Protein 5I45 (pdb70)

B-factor: mean 17.12, std 7.56, range [6.69, 50.61]

Radius of gyration: 15.14 Å; Cα contacts (8 Å, |Δi|>4): 446; chains: 1; bounding box: 35×34×37 Å

InterPro domains:
  IPR001296 Glycosyl transferase, family 1 [PF00534] (158-325)

Structure (mmCIF, N/CA/C/O backbone):
data_5I45
#
_entry.id   5I45
#
_cell.length_a   38.484
_cell.length_b   58.962
_cell.length_c   41.646
_cell.angle_alpha   90.00
_cell.angle_beta   117.65
_cell.angle_gamma   90.00
#
_symmetry.space_group_name_H-M   'P 1 21 1'
#
loop_
_entity.id
_entity.type
_entity.pdbx_description
1 polymer 'Glycosyl transferases group 1 family protein'
2 water water
#
loop_
_atom_site.group_PDB
_atom_site.id
_atom_site.type_symbol
_atom_site.label_atom_id
_atom_site.label_alt_id
_atom_site.label_comp_id
_atom_site.label_asym_id
_atom_site.label_entity_id
_atom_site.label_seq_id
_atom_site.pdbx_PDB_ins_code
_atom_site.Cartn_x
_atom_site.Cartn_y
_atom_site.Cartn_z
_atom_site.occupancy
_atom_site.B_iso_or_equiv
_atom_site.auth_seq_id
_atom_site.auth_comp_id
_atom_site.auth_asym_id
_atom_site.auth_atom_id
_atom_site.pdbx_PDB_model_num
ATOM 1 N N . GLY A 1 5 ? 27.505 15.292 25.934 1.00 27.05 141 GLY A N 1
ATOM 2 C CA . GLY A 1 5 ? 27.111 15.981 24.687 1.00 25.76 141 GLY A CA 1
ATOM 3 C C . GLY A 1 5 ? 25.629 15.894 24.413 1.00 25.11 141 GLY A C 1
ATOM 4 O O . GLY A 1 5 ? 24.879 15.200 25.108 1.00 26.67 141 GLY A O 1
ATOM 5 N N . VAL A 1 6 ? 25.212 16.571 23.354 1.00 22.48 142 VAL A N 1
ATOM 6 C CA . VAL A 1 6 ? 23.821 16.629 22.995 1.00 22.00 142 VAL A CA 1
ATOM 7 C C . VAL A 1 6 ? 23.642 16.214 21.528 1.00 20.41 142 VAL A C 1
ATOM 8 O O . VAL A 1 6 ? 24.538 16.442 20.689 1.00 19.89 142 VAL A O 1
ATOM 12 N N . ASP A 1 7 ? 22.508 15.576 21.243 1.00 20.07 143 ASP A N 1
ATOM 13 C CA . ASP A 1 7 ? 22.161 15.104 19.901 1.00 20.66 143 ASP A CA 1
ATOM 14 C C . ASP A 1 7 ? 21.537 16.267 19.166 1.00 18.96 143 ASP A C 1
ATOM 15 O O . ASP A 1 7 ? 20.382 16.592 19.392 1.00 18.42 143 ASP A O 1
ATOM 20 N N . THR A 1 8 ? 22.306 16.877 18.263 1.00 18.48 144 THR A N 1
ATOM 21 C CA . THR A 1 8 ? 21.843 18.052 17.519 1.00 18.07 144 THR A CA 1
ATOM 22 C C . THR A 1 8 ? 20.844 17.729 16.387 1.00 18.45 144 THR A C 1
ATOM 23 O O . THR A 1 8 ? 20.346 18.659 15.748 1.00 18.69 144 THR A O 1
ATOM 27 N N A GLN A 1 9 ? 20.593 16.438 16.152 0.60 19.79 145 GLN A N 1
ATOM 28 N N B GLN A 1 9 ? 20.575 16.442 16.169 0.40 19.29 145 GLN A N 1
ATOM 29 C CA A GLN A 1 9 ? 19.529 15.984 15.240 0.60 20.77 145 GLN A CA 1
ATOM 30 C CA B GLN A 1 9 ? 19.535 15.986 15.239 0.40 19.93 145 GLN A CA 1
ATOM 31 C C A GLN A 1 9 ? 18.184 16.000 15.985 0.60 20.03 145 GLN A C 1
ATOM 32 C C B GLN A 1 9 ? 18.203 15.791 16.008 0.40 19.58 145 GLN A C 1
ATOM 33 O O A GLN A 1 9 ? 17.121 15.957 15.356 0.60 20.35 145 GLN A O 1
ATOM 34 O O B GLN A 1 9 ? 17.187 15.410 15.425 0.40 20.06 145 GLN A O 1
ATOM 45 N N . VAL A 1 10 ? 18.227 16.036 17.320 1.00 18.40 146 VAL A N 1
ATOM 46 C CA . VAL A 1 10 ? 17.007 16.027 18.159 1.00 17.96 146 VAL A CA 1
ATOM 47 C C . VAL A 1 10 ? 16.754 17.427 18.701 1.00 15.80 146 VAL A C 1
ATOM 48 O O . VAL A 1 10 ? 15.634 17.926 18.661 1.00 15.40 146 VAL A O 1
ATOM 52 N N . PHE A 1 11 ? 17.812 18.051 19.201 1.00 14.79 147 PHE A N 1
ATOM 53 C CA . PHE A 1 11 ? 17.740 19.397 19.784 1.00 13.38 147 PHE A CA 1
ATOM 54 C C . PHE A 1 11 ? 18.355 20.355 18.790 1.00 12.38 147 PHE A C 1
ATOM 55 O O . PHE A 1 11 ? 19.563 20.275 18.493 1.00 12.65 147 PHE A O 1
ATOM 63 N N . TYR A 1 12 ? 17.536 21.255 18.268 1.00 12.29 148 TYR A N 1
ATOM 64 C CA . TYR A 1 12 ? 17.934 22.203 17.229 1.00 12.59 148 TYR A CA 1
ATOM 65 C C . TYR A 1 12 ? 16.891 23.333 17.190 1.00 12.79 148 TYR A C 1
ATOM 66 O O . TYR A 1 12 ? 15.775 23.139 17.669 1.00 12.84 148 TYR A O 1
ATOM 75 N N . PRO A 1 13 ? 17.233 24.492 16.607 1.00 13.36 149 PRO A N 1
ATOM 76 C CA . PRO A 1 13 ? 16.320 25.631 16.537 1.00 14.01 149 PRO A CA 1
ATOM 77 C C . PRO A 1 13 ? 15.199 25.442 15.523 1.00 15.38 149 PRO A C 1
ATOM 78 O O . PRO A 1 13 ? 15.396 24.797 14.516 1.00 17.02 149 PRO A O 1
ATOM 82 N N . ALA A 1 14 ? 14.023 25.993 15.812 1.00 16.63 150 ALA A N 1
ATOM 83 C CA . ALA A 1 14 ? 12.979 26.015 14.802 1.00 17.44 150 ALA A CA 1
ATOM 84 C C . ALA A 1 14 ? 13.265 27.103 13.768 1.00 17.13 150 ALA A C 1
ATOM 85 O O . ALA A 1 14 ? 14.040 28.011 14.000 1.00 17.07 150 ALA A O 1
ATOM 87 N N A GLU A 1 15 ? 12.604 27.010 12.635 0.60 17.71 151 GLU A N 1
ATOM 88 N N B GLU A 1 15 ? 12.592 27.027 12.630 0.40 17.56 151 GLU A N 1
ATOM 89 C CA A GLU A 1 15 ? 12.734 28.049 11.647 0.60 18.27 151 GLU A CA 1
ATOM 90 C CA B GLU A 1 15 ? 12.749 28.066 11.625 0.40 18.07 151 GLU A CA 1
ATOM 91 C C A GLU A 1 15 ? 12.156 29.359 12.187 0.60 16.67 151 GLU A C 1
ATOM 92 C C B GLU A 1 15 ? 12.057 29.369 12.062 0.40 16.83 151 GLU A C 1
ATOM 93 O O A GLU A 1 15 ? 12.771 30.407 12.014 0.60 16.64 151 GLU A O 1
ATOM 94 O O B GLU A 1 15 ? 12.454 30.438 11.631 0.40 17.75 151 GLU A O 1
ATOM 105 N N . ASN A 1 16 ? 11.047 29.277 12.935 1.00 15.05 152 ASN A N 1
ATOM 106 C CA . ASN A 1 16 ? 10.333 30.463 13.430 1.00 14.61 152 ASN A CA 1
ATOM 107 C C . ASN A 1 16 ? 9.887 30.203 14.867 1.00 12.88 152 ASN A C 1
ATOM 108 O O . ASN A 1 16 ? 8.859 29.580 15.118 1.00 12.43 152 ASN A O 1
ATOM 113 N N A ARG A 1 17 ? 10.643 30.769 15.808 0.35 12.49 153 ARG A N 1
ATOM 114 N N B ARG A 1 17 ? 10.727 30.594 15.818 0.35 12.00 153 ARG A N 1
ATOM 115 N N C ARG A 1 17 ? 10.657 30.743 15.813 0.30 12.66 153 ARG A N 1
ATOM 116 C CA A ARG A 1 17 ? 10.347 30.628 17.228 0.35 11.97 153 ARG A CA 1
ATOM 117 C CA B ARG A 1 17 ? 10.479 30.295 17.229 0.35 11.14 153 ARG A CA 1
ATOM 118 C CA C ARG A 1 17 ? 10.378 30.600 17.243 0.30 12.25 153 ARG A CA 1
ATOM 119 C C A ARG A 1 17 ? 9.001 31.219 17.613 0.35 11.92 153 ARG A C 1
ATOM 120 C C B ARG A 1 17 ? 9.159 30.838 17.729 0.35 11.17 153 ARG A C 1
ATOM 121 C C C ARG A 1 17 ? 9.058 31.271 17.623 0.30 12.28 153 ARG A C 1
ATOM 122 O O A ARG A 1 17 ? 8.255 30.588 18.378 0.35 11.41 153 ARG A O 1
ATOM 123 O O B ARG A 1 17 ? 8.465 30.199 18.525 0.35 10.83 153 ARG A O 1
ATOM 124 O O C ARG A 1 17 ? 8.257 30.703 18.376 0.30 11.79 153 ARG A O 1
ATOM 146 N N A GLN A 1 18 ? 8.682 32.421 17.118 0.70 12.23 154 GLN A N 1
ATOM 147 N N B GLN A 1 18 ? 8.802 32.042 17.260 0.30 11.54 154 GLN A N 1
ATOM 148 C CA A GLN A 1 18 ? 7.377 33.007 17.453 0.70 12.81 154 GLN A CA 1
ATOM 149 C CA B GLN A 1 18 ? 7.535 32.657 17.689 0.30 11.92 154 GLN A CA 1
ATOM 150 C C A GLN A 1 18 ? 6.229 32.106 17.057 0.70 12.41 154 GLN A C 1
ATOM 151 C C B GLN A 1 18 ? 6.331 31.866 17.184 0.30 11.97 154 GLN A C 1
ATOM 152 O O A GLN A 1 18 ? 5.276 3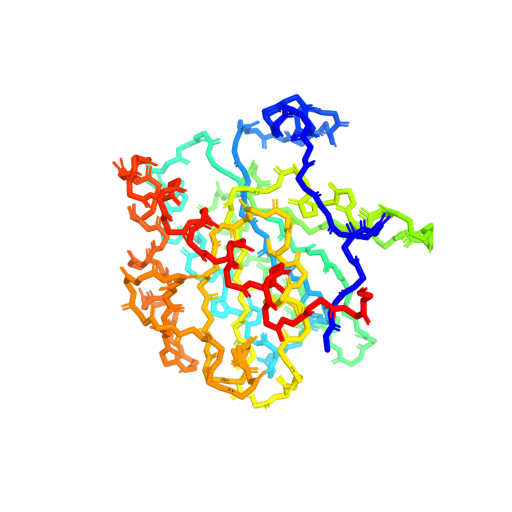1.971 17.823 0.70 12.08 154 GLN A O 1
ATOM 153 O O B GLN A 1 18 ? 5.373 31.671 17.940 0.30 11.84 154 GLN A O 1
ATOM 164 N N . GLN A 1 19 ? 6.347 31.422 15.925 1.00 12.27 155 GLN A N 1
ATOM 165 C CA . GLN A 1 19 ? 5.283 30.531 15.453 1.00 12.60 155 GLN A CA 1
ATOM 166 C C . GLN A 1 19 ? 5.250 29.251 16.307 1.00 12.00 155 GLN A C 1
ATOM 167 O O . GLN A 1 19 ? 4.188 28.764 16.628 1.00 11.98 155 GLN A O 1
ATOM 173 N N . GLN A 1 20 ? 6.417 28.721 16.669 1.00 12.05 156 GLN A N 1
ATOM 174 C CA . GLN A 1 20 ? 6.467 27.526 17.530 1.00 12.26 156 GLN A CA 1
ATOM 175 C C . GLN A 1 20 ? 5.797 27.819 18.877 1.00 11.58 156 GLN A C 1
ATOM 176 O O . GLN A 1 20 ? 5.050 26.989 19.381 1.00 11.90 156 GLN A O 1
ATOM 182 N N . TRP A 1 21 ? 6.042 29.007 19.429 1.00 10.88 157 TRP A N 1
ATOM 183 C CA . TRP A 1 21 ? 5.371 29.404 20.663 1.00 10.84 157 TRP A CA 1
ATOM 184 C C . TRP A 1 21 ? 3.861 29.515 20.438 1.00 11.31 157 TRP A C 1
ATOM 185 O O . TRP A 1 21 ? 3.075 28.999 21.243 1.00 11.19 157 TRP A O 1
ATOM 196 N N . GLN A 1 22 ? 3.435 30.183 19.359 1.00 11.75 158 GLN A N 1
ATOM 197 C CA . GLN A 1 22 ? 1.995 30.277 19.087 1.00 12.81 158 GLN A CA 1
ATOM 198 C C . GLN A 1 22 ? 1.334 28.900 19.034 1.00 13.31 158 GLN A C 1
ATOM 199 O O . GLN A 1 22 ? 0.217 28.729 19.548 1.00 13.91 158 GLN A O 1
ATOM 205 N N . ASP A 1 23 ? 2.019 27.918 18.466 1.00 13.63 159 ASP A N 1
ATOM 206 C CA . ASP A 1 23 ? 1.427 26.580 18.284 1.00 14.97 159 ASP A CA 1
ATOM 207 C C . ASP A 1 23 ? 1.173 25.881 19.603 1.00 15.08 159 ASP A C 1
ATOM 208 O O . ASP A 1 23 ? 0.402 24.949 19.646 1.00 16.43 159 ASP A O 1
ATOM 213 N N . LYS A 1 24 ? 1.804 26.346 20.688 1.00 14.45 160 LYS A N 1
ATOM 214 C CA . LYS A 1 24 ? 1.550 25.755 22.029 1.00 15.52 160 LYS A CA 1
ATOM 215 C C . LYS A 1 24 ? 0.210 26.168 22.636 1.00 16.46 160 LYS A C 1
ATOM 216 O O . LYS A 1 24 ? -0.246 25.575 23.610 1.00 17.37 160 LYS A O 1
ATOM 222 N N . LYS A 1 25 ? -0.417 27.177 22.068 1.00 16.33 161 LYS A N 1
ATOM 223 C CA . LYS A 1 25 ? -1.740 27.659 22.513 1.00 17.39 161 LYS A CA 1
ATOM 224 C C . LYS A 1 25 ? -1.755 28.046 23.980 1.00 17.15 161 LYS A C 1
ATOM 225 O O . LYS A 1 25 ? -2.658 27.646 24.753 1.00 17.79 161 LYS A O 1
ATOM 231 N N A ILE A 1 26 ? -0.753 28.814 24.370 0.60 16.34 162 ILE A N 1
ATOM 232 N N B ILE A 1 26 ? -0.722 28.823 24.340 0.40 16.53 162 ILE A N 1
ATOM 233 C CA A ILE A 1 26 ? -0.730 29.364 25.719 0.60 16.73 162 ILE A CA 1
ATOM 234 C CA B ILE A 1 26 ? -0.454 29.340 25.699 0.40 16.94 162 ILE A CA 1
ATOM 235 C C A ILE A 1 26 ? -0.538 30.859 25.659 0.60 16.55 162 ILE A C 1
ATOM 236 C C B ILE A 1 26 ? -0.474 30.877 25.646 0.40 16.79 162 ILE A C 1
ATOM 237 O O A ILE A 1 26 ? -0.028 31.394 24.700 0.60 15.83 162 ILE A O 1
ATOM 238 O O B ILE A 1 26 ? -0.049 31.452 24.662 0.40 16.10 162 ILE A O 1
ATOM 247 N N . PRO A 1 27 ? -0.966 31.558 26.702 1.00 15.70 163 PRO A N 1
ATOM 248 C CA . PRO A 1 27 ? -0.949 33.021 26.627 1.00 16.28 163 PRO A CA 1
ATOM 249 C C . PRO A 1 27 ? 0.448 33.637 26.530 1.00 15.29 163 PRO A C 1
ATOM 250 O O . PRO A 1 27 ? 1.416 33.055 27.020 1.00 15.72 163 PRO A O 1
ATOM 254 N N . GLY A 1 28 ? 0.527 34.778 25.871 1.00 15.63 164 GLY A N 1
ATOM 255 C CA . GLY A 1 28 ? 1.745 35.529 25.687 1.00 15.12 164 GLY A CA 1
ATOM 256 C C . GLY A 1 28 ? 2.361 35.337 24.332 1.00 15.77 164 GLY A C 1
ATOM 257 O O . GLY A 1 28 ? 1.907 34.530 23.516 1.00 15.37 164 GLY A O 1
ATOM 258 N N . LYS A 1 29 ? 3.445 36.061 24.101 1.00 15.89 165 LYS A N 1
ATOM 259 C CA . LYS A 1 29 ? 4.132 36.022 22.817 1.00 17.14 165 LYS A CA 1
ATOM 260 C C . LYS A 1 29 ? 5.533 35.409 22.860 1.00 15.69 165 LYS A C 1
ATOM 261 O O . LYS A 1 29 ? 6.043 34.949 21.850 1.00 15.65 165 LYS A O 1
ATOM 267 N N . TYR A 1 30 ? 6.146 35.414 24.035 1.00 13.92 166 TYR A N 1
ATOM 268 C CA . TYR A 1 30 ? 7.544 34.953 24.230 1.00 13.37 166 TYR A CA 1
ATOM 269 C C . TYR A 1 30 ? 7.582 34.151 25.498 1.00 11.65 166 TYR A C 1
ATOM 270 O O . TYR A 1 30 ? 6.923 34.506 26.486 1.00 11.86 166 TYR A O 1
ATOM 279 N N . GLY A 1 31 ? 8.369 33.083 25.489 1.00 10.62 167 GLY A N 1
ATOM 280 C CA . GLY A 1 31 ? 8.449 32.185 26.608 1.00 9.91 167 GLY A CA 1
ATOM 281 C C . GLY A 1 31 ? 9.780 31.991 27.282 1.00 9.37 167 GLY A C 1
ATOM 282 O O . GLY A 1 31 ? 10.848 32.045 26.656 1.00 9.27 167 GLY A O 1
ATOM 283 N N . ILE A 1 32 ? 9.688 31.709 28.559 1.00 9.16 168 ILE A N 1
ATOM 284 C CA . ILE A 1 32 ? 10.800 31.348 29.438 1.00 9.23 168 ILE A CA 1
ATOM 285 C C . ILE A 1 32 ? 10.464 30.002 30.033 1.00 9.33 168 ILE A C 1
ATOM 286 O O . ILE A 1 32 ? 9.334 29.848 30.521 1.00 10.42 168 ILE A O 1
ATOM 291 N N . GLY A 1 33 ? 11.374 29.042 30.069 1.00 8.89 169 GLY A N 1
ATOM 292 C CA . GLY A 1 33 ? 11.066 27.746 30.619 1.00 8.85 169 GLY A CA 1
ATOM 293 C C . GLY A 1 33 ? 12.086 27.214 31.601 1.00 8.51 169 GLY A C 1
ATOM 294 O O . GLY A 1 33 ? 13.271 27.602 31.595 1.00 8.80 169 GLY A O 1
ATOM 295 N N . ILE A 1 34 ? 11.605 26.291 32.435 1.00 8.65 170 ILE A N 1
ATOM 296 C CA . ILE A 1 34 ? 12.426 25.488 33.310 1.00 9.08 170 ILE A CA 1
ATOM 297 C C . ILE A 1 34 ? 11.984 24.029 33.135 1.00 9.21 170 ILE A C 1
ATOM 298 O O . ILE A 1 34 ? 10.795 23.734 33.147 1.00 9.62 170 ILE A O 1
ATOM 303 N N . PHE A 1 35 ? 12.954 23.155 32.943 1.00 9.81 171 PHE A N 1
ATOM 304 C CA . PHE A 1 35 ? 12.708 21.752 32.638 1.00 10.63 171 PHE A CA 1
ATOM 305 C C . PHE A 1 35 ? 13.077 20.845 33.778 1.00 11.42 171 PHE A C 1
ATOM 306 O O . PHE A 1 35 ? 14.092 21.058 34.432 1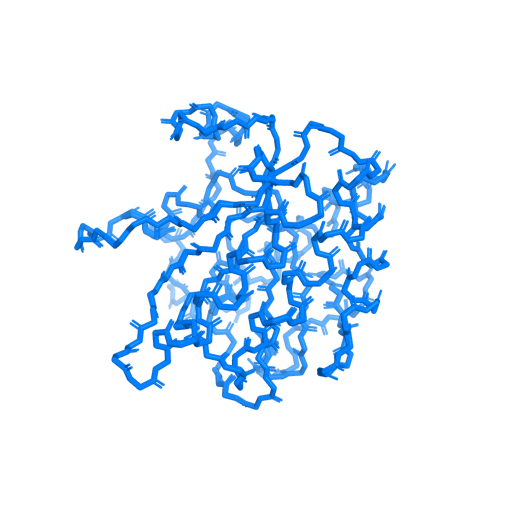.00 13.09 171 PHE A O 1
ATOM 314 N N . GLY A 1 36 ? 12.312 19.792 33.953 1.00 12.40 172 GLY A N 1
ATOM 315 C CA . GLY A 1 36 ? 12.646 18.754 34.881 1.00 12.78 172 GLY A CA 1
ATOM 316 C C . GLY A 1 36 ? 11.723 18.678 36.054 1.00 12.41 172 GLY A C 1
ATOM 317 O O . GLY A 1 36 ? 10.708 19.365 36.144 1.00 11.97 172 GLY A O 1
ATOM 318 N N A ARG A 1 37 ? 12.086 17.811 36.974 0.70 13.35 173 ARG A N 1
ATOM 319 N N B ARG A 1 37 ? 12.124 17.833 36.990 0.30 13.06 173 ARG A N 1
ATOM 320 C CA A ARG A 1 37 ? 11.268 17.560 38.122 0.70 13.40 173 ARG A CA 1
ATOM 321 C CA B ARG A 1 37 ? 11.404 17.574 38.213 0.30 13.20 173 ARG A CA 1
ATOM 322 C C A ARG A 1 37 ? 11.037 18.827 38.949 0.70 12.30 173 ARG A C 1
ATOM 323 C C B ARG A 1 37 ? 11.074 18.834 39.011 0.30 12.28 173 ARG A C 1
ATOM 324 O O A ARG A 1 37 ? 11.919 19.676 39.075 0.70 12.41 173 ARG A O 1
ATOM 325 O O B ARG A 1 37 ? 11.936 19.692 39.192 0.30 12.17 173 ARG A O 1
ATOM 340 N N . ILE A 1 38 ? 9.830 18.953 39.478 1.00 11.88 174 ILE A N 1
ATOM 341 C CA . ILE A 1 38 ? 9.457 20.081 40.331 1.00 11.36 174 ILE A CA 1
ATOM 342 C C . ILE A 1 38 ? 9.791 19.666 41.757 1.00 11.09 174 ILE A C 1
ATOM 343 O O . ILE A 1 38 ? 9.125 18.806 42.356 1.00 11.27 174 ILE A O 1
ATOM 348 N N . ARG A 1 39 ? 10.831 20.289 42.305 1.00 10.66 175 ARG A N 1
ATOM 349 C CA . ARG A 1 39 ? 11.355 19.926 43.625 1.00 10.93 175 ARG A CA 1
ATOM 350 C C . ARG A 1 39 ? 12.213 21.074 44.093 1.00 10.85 175 ARG A C 1
ATOM 351 O O . ARG A 1 39 ? 12.863 21.717 43.284 1.00 10.22 175 ARG A O 1
ATOM 359 N N A LYS A 1 40 ? 12.233 21.342 45.392 0.50 11.24 176 LYS A N 1
ATOM 360 N N B LYS A 1 40 ? 12.223 21.312 45.399 0.50 11.34 176 LYS A N 1
ATOM 361 C CA A LYS A 1 40 ? 12.977 22.509 45.855 0.50 11.47 176 LYS A CA 1
ATOM 362 C CA B LYS A 1 40 ? 12.966 22.430 45.988 0.50 11.69 176 LYS A CA 1
ATOM 363 C C A LYS A 1 40 ? 14.459 22.468 45.488 0.50 11.08 176 LYS A C 1
ATOM 364 C C B LYS A 1 40 ? 14.437 22.458 45.556 0.50 11.19 176 LYS A C 1
ATOM 365 O O A LYS A 1 40 ? 15.020 23.489 45.098 0.50 10.61 176 LYS A O 1
ATOM 366 O O B LYS A 1 40 ? 14.956 23.502 45.172 0.50 10.70 176 LYS A O 1
ATOM 377 N N . THR A 1 41 ? 15.088 21.303 45.593 1.00 11.26 177 THR A N 1
ATOM 378 C CA . THR A 1 41 ? 16.508 21.200 45.233 1.00 11.54 177 THR A CA 1
ATOM 379 C C . THR A 1 41 ? 16.804 21.467 43.763 1.00 11.06 177 THR A C 1
ATOM 380 O O . THR A 1 41 ? 17.965 21.679 43.389 1.00 11.24 177 THR A O 1
ATOM 384 N N A LYS A 1 42 ? 15.770 21.433 42.917 0.50 10.63 178 LYS A N 1
ATOM 385 N N B LYS A 1 42 ? 15.775 21.443 42.925 0.50 10.45 178 LYS A N 1
ATOM 386 C CA A LYS A 1 42 ? 15.930 21.746 41.483 0.50 10.61 178 LYS A CA 1
ATOM 387 C CA B LYS A 1 42 ? 15.960 21.725 41.504 0.50 10.32 178 LYS A CA 1
ATOM 388 C C A LYS A 1 42 ? 15.854 23.236 41.215 0.50 10.09 178 LYS A C 1
ATOM 389 C C B LYS A 1 42 ? 15.731 23.214 41.192 0.50 9.89 178 LYS A C 1
ATOM 390 O O A LYS A 1 42 ? 16.105 23.671 40.096 0.50 10.01 178 LYS A O 1
ATOM 391 O O B LYS A 1 42 ? 15.756 23.617 40.037 0.50 9.84 178 LYS A O 1
ATOM 402 N N . GLY A 1 43 ? 15.523 24.026 42.241 1.00 9.82 179 GLY A N 1
ATOM 403 C CA . GLY A 1 43 ? 15.423 25.478 42.099 1.00 9.71 179 GLY A CA 1
ATOM 404 C C . GLY A 1 43 ? 14.128 25.983 41.539 1.00 9.13 179 GLY A C 1
ATOM 405 O O . GLY A 1 43 ? 14.027 27.154 41.178 1.00 9.37 179 GLY A O 1
ATOM 406 N N . THR A 1 44 ? 13.100 25.138 41.505 1.00 9.02 180 THR A N 1
ATOM 407 C CA . THR A 1 44 ? 11.840 25.561 40.935 1.00 9.14 180 THR A CA 1
ATOM 408 C C . THR A 1 44 ? 11.233 26.770 41.680 1.00 9.22 180 THR A C 1
ATOM 409 O O . THR A 1 44 ? 10.593 27.618 41.049 1.00 9.05 180 THR A O 1
ATOM 413 N N A GLN A 1 45 ? 11.494 26.873 42.983 0.50 9.47 181 GLN A N 1
ATOM 414 N N B GLN A 1 45 ? 11.366 26.830 43.009 0.50 9.66 181 GLN A N 1
ATOM 415 C CA A GLN A 1 45 ? 11.010 28.014 43.724 0.50 9.91 181 GLN A CA 1
ATOM 416 C CA B GLN A 1 45 ? 10.748 27.934 43.756 0.50 10.33 181 GLN A CA 1
ATOM 417 C C A GLN A 1 45 ? 11.733 29.313 43.343 0.50 10.04 181 GLN A C 1
ATOM 418 C C B GLN A 1 45 ? 11.412 29.251 43.393 0.50 10.24 181 GLN A C 1
ATOM 419 O O A GLN A 1 45 ? 11.076 30.357 43.237 0.50 9.78 181 GLN A O 1
ATOM 420 O O B GLN A 1 45 ? 10.763 30.294 43.255 0.50 10.03 181 GLN A O 1
ATOM 431 N N A GLU A 1 46 ? 13.060 29.273 43.160 0.60 10.19 182 GLU A N 1
ATOM 432 N N B GLU A 1 46 ? 12.745 29.186 43.254 0.40 10.17 182 GLU A N 1
ATOM 433 C CA A GLU A 1 46 ? 13.743 30.489 42.738 0.60 10.81 182 GLU A CA 1
ATOM 434 C CA B GLU A 1 46 ? 13.556 30.334 42.833 0.40 10.48 182 GLU A CA 1
ATOM 435 C C A GLU A 1 46 ? 13.262 30.899 41.346 0.60 10.17 182 GLU A C 1
ATOM 436 C C B GLU A 1 46 ? 13.100 30.838 41.473 0.40 10.03 182 GLU A C 1
ATOM 437 O O A GLU A 1 46 ? 13.151 32.087 41.038 0.60 10.16 182 GLU A O 1
ATOM 438 O O B GLU A 1 46 ? 12.941 32.044 41.289 0.40 10.10 182 GLU A O 1
ATOM 449 N N . PHE A 1 47 ? 12.935 29.919 40.519 1.00 9.66 183 PHE A N 1
ATOM 450 C CA . PHE A 1 47 ? 12.402 30.246 39.201 1.00 9.50 183 PHE A CA 1
ATOM 451 C C . PHE A 1 47 ? 11.048 30.935 39.298 1.00 9.18 183 PHE A C 1
ATOM 452 O O . PHE A 1 47 ? 10.841 31.979 38.679 1.00 9.35 183 PHE A O 1
ATOM 460 N N . ILE A 1 48 ? 10.130 30.362 40.068 1.00 9.25 184 ILE A N 1
ATOM 461 C CA . ILE A 1 48 ? 8.805 30.958 40.212 1.00 9.66 184 ILE A CA 1
ATOM 462 C C . ILE A 1 48 ? 8.887 32.356 40.842 1.00 9.79 184 ILE A C 1
ATOM 463 O O . ILE A 1 48 ? 8.218 33.293 40.368 1.00 9.91 184 ILE A O 1
ATOM 468 N N . GLU A 1 49 ? 9.686 32.499 41.886 1.00 10.20 185 GLU A N 1
ATOM 469 C CA . GLU A 1 49 ? 9.830 33.799 42.536 1.00 10.94 185 GLU A CA 1
ATOM 470 C C . GLU A 1 49 ? 10.432 34.816 41.564 1.00 10.52 185 GLU A C 1
ATOM 471 O O . GLU A 1 49 ? 9.966 35.963 41.473 1.00 10.84 185 GLU A O 1
ATOM 477 N N . ALA A 1 50 ? 11.414 34.392 40.771 1.00 9.88 186 ALA A N 1
ATOM 478 C CA . ALA A 1 50 ? 12.010 35.291 39.765 1.00 10.26 186 ALA A CA 1
ATOM 479 C C . ALA A 1 50 ? 10.971 35.689 38.705 1.00 10.07 186 ALA A C 1
ATOM 480 O O . ALA A 1 50 ? 10.934 36.841 38.272 1.00 10.61 186 ALA A O 1
ATOM 482 N N . ALA A 1 51 ? 10.167 34.721 38.286 1.00 9.92 187 ALA A N 1
ATOM 483 C CA . ALA A 1 51 ? 9.154 34.975 37.279 1.00 10.18 187 ALA A CA 1
ATOM 484 C C . ALA A 1 51 ? 8.105 35.930 37.801 1.00 10.70 187 ALA A C 1
ATOM 485 O O . ALA A 1 51 ? 7.615 36.776 37.064 1.00 11.74 187 ALA A O 1
ATOM 487 N N . ILE A 1 52 ? 7.759 35.820 39.080 1.00 11.05 188 ILE A N 1
ATOM 488 C CA . ILE A 1 52 ? 6.761 36.707 39.672 1.00 12.06 188 ILE A CA 1
ATOM 489 C C . ILE A 1 52 ? 7.262 38.159 39.669 1.00 12.75 188 ILE A C 1
ATOM 490 O O . ILE A 1 52 ? 6.504 39.070 39.340 1.00 14.59 188 ILE A O 1
ATOM 495 N N . VAL A 1 53 ? 8.519 38.372 40.013 1.00 12.75 189 VAL A N 1
ATOM 496 C CA . VAL A 1 53 ? 9.121 39.700 39.966 1.00 13.68 189 VAL A CA 1
ATOM 497 C C . VAL A 1 53 ? 9.188 40.204 38.520 1.00 13.53 189 VAL A C 1
ATOM 498 O O . VAL A 1 53 ? 8.805 41.315 38.196 1.00 14.79 189 VAL A O 1
ATOM 502 N N . THR A 1 54 ? 9.675 39.354 37.622 1.00 12.16 190 THR A N 1
ATOM 503 C CA . THR A 1 54 ? 9.962 39.787 36.263 1.00 12.48 190 THR A CA 1
ATOM 504 C C . THR A 1 54 ? 8.718 40.040 35.430 1.00 12.55 190 THR A C 1
ATOM 505 O O . THR A 1 54 ? 8.637 41.023 34.685 1.00 13.55 190 THR A O 1
ATOM 509 N N . LEU A 1 55 ? 7.783 39.129 35.498 1.00 12.71 191 LEU A N 1
ATOM 510 C CA . LEU A 1 55 ? 6.674 39.152 34.568 1.00 13.90 191 LEU A CA 1
ATOM 511 C C . LEU A 1 55 ? 5.645 40.208 34.866 1.00 15.47 191 LEU A C 1
ATOM 512 O O . LEU A 1 55 ? 4.841 40.526 33.987 1.00 16.77 191 LEU A O 1
ATOM 517 N N . LYS A 1 56 ? 5.641 40.758 36.082 1.00 16.93 192 LYS A N 1
ATOM 518 C CA . LYS A 1 56 ? 4.800 41.921 36.352 1.00 19.44 192 LYS A CA 1
ATOM 519 C C . LYS A 1 56 ? 5.201 43.052 35.407 1.00 18.70 192 LYS A C 1
ATOM 520 O O . LYS A 1 56 ? 4.367 43.839 34.953 1.00 20.30 192 LYS A O 1
ATOM 526 N N . LYS A 1 57 ? 6.490 43.127 35.111 1.00 17.44 193 LYS A N 1
ATOM 527 C CA . LYS A 1 57 ? 7.054 44.156 34.264 1.00 16.99 193 LYS A CA 1
ATOM 528 C C . LYS A 1 57 ? 6.860 43.945 32.742 1.00 17.05 193 LYS A C 1
ATOM 529 O O . LYS A 1 57 ? 6.857 44.892 31.964 1.00 18.22 193 LYS A O 1
ATOM 535 N N . TYR A 1 58 ? 6.705 42.689 32.322 1.00 16.44 194 TYR A N 1
ATOM 536 C CA . TYR A 1 58 ? 6.646 42.340 30.903 1.00 16.15 194 TYR A CA 1
ATOM 537 C C . TYR A 1 58 ? 5.438 41.489 30.521 1.00 16.69 194 TYR A C 1
ATOM 538 O O . TYR A 1 58 ? 5.514 40.247 30.457 1.00 16.25 194 TYR A O 1
ATOM 547 N N . PRO A 1 59 ? 4.315 42.153 30.241 1.00 17.46 195 PRO A N 1
ATOM 548 C CA . PRO A 1 59 ? 3.081 41.440 29.945 1.00 17.58 195 PRO A CA 1
ATOM 549 C C . PRO A 1 59 ? 3.079 40.456 28.7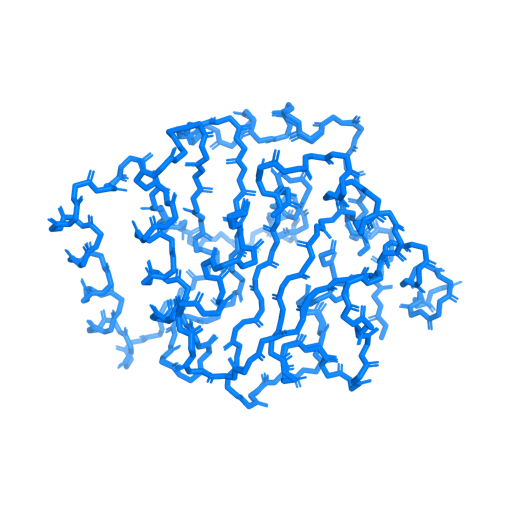85 1.00 16.92 195 PRO A C 1
ATOM 550 O O . PRO A 1 59 ? 2.299 39.512 28.806 1.00 16.79 195 PRO A O 1
ATOM 554 N N . ASP A 1 60 ? 3.962 40.624 27.807 1.00 16.57 196 ASP A N 1
ATOM 555 C CA . ASP A 1 60 ? 4.004 39.730 26.646 1.00 16.73 196 ASP A CA 1
ATOM 556 C C . ASP A 1 60 ? 4.802 38.439 26.867 1.00 14.32 196 ASP A C 1
ATOM 557 O O . ASP A 1 60 ? 4.856 37.590 25.994 1.00 13.69 196 ASP A O 1
ATOM 562 N N . TRP A 1 61 ? 5.404 38.316 28.053 1.00 12.25 197 TRP A N 1
ATOM 563 C CA . TRP A 1 61 ? 6.241 37.179 28.390 1.00 11.43 197 TRP A CA 1
ATOM 564 C C . TRP A 1 61 ? 5.525 36.231 29.315 1.00 11.04 197 TRP A C 1
ATOM 565 O O . TRP A 1 61 ? 4.755 36.650 30.201 1.00 12.18 197 TRP A O 1
ATOM 576 N N . THR A 1 62 ? 5.812 34.952 29.144 1.00 10.29 198 THR A N 1
ATOM 577 C CA . THR A 1 62 ? 5.184 33.882 29.922 1.00 10.08 198 THR A CA 1
ATOM 578 C C . THR A 1 62 ? 6.248 32.894 30.351 1.00 9.99 198 THR A C 1
ATOM 579 O O . THR A 1 62 ? 7.140 32.599 29.589 1.00 9.66 198 THR A O 1
ATOM 583 N N . ALA A 1 63 ? 6.155 32.404 31.574 1.00 9.71 199 ALA A N 1
ATOM 584 C CA . ALA A 1 63 ? 7.038 31.388 32.087 1.00 9.77 199 ALA A CA 1
ATOM 585 C C . ALA A 1 63 ? 6.296 30.067 32.123 1.00 10.00 199 ALA A C 1
ATOM 586 O O . ALA A 1 63 ? 5.138 30.035 32.562 1.00 10.59 199 ALA A O 1
ATOM 588 N N . VAL A 1 64 ? 6.969 28.982 31.739 1.00 9.95 200 VAL A N 1
ATOM 589 C CA . VAL A 1 64 ? 6.412 27.643 31.762 1.00 10.12 200 VAL A CA 1
ATOM 590 C C . VAL A 1 64 ? 7.304 26.715 32.555 1.00 9.79 200 VAL A C 1
ATOM 591 O O . VAL A 1 64 ? 8.539 26.750 32.452 1.00 9.55 200 VAL A O 1
ATOM 595 N N . VAL A 1 65 ? 6.670 25.887 33.374 1.00 10.22 201 VAL A N 1
ATOM 596 C CA . VAL A 1 65 ? 7.379 24.867 34.122 1.00 10.25 201 VAL A CA 1
ATOM 597 C C . VAL A 1 65 ? 7.055 23.547 33.404 1.00 11.26 201 VAL A C 1
ATOM 598 O O . VAL A 1 65 ? 5.869 23.120 33.375 1.00 12.13 201 VAL A O 1
ATOM 602 N N A ILE A 1 66 ? 8.072 22.958 32.787 0.50 11.87 202 ILE A N 1
ATOM 603 N N B ILE A 1 66 ? 8.058 22.923 32.803 0.50 11.82 202 ILE A N 1
ATOM 604 C CA A ILE A 1 66 ? 7.966 21.726 32.004 0.50 12.56 202 ILE A CA 1
ATOM 605 C CA B ILE A 1 66 ? 7.882 21.702 32.003 0.50 12.53 202 ILE A CA 1
ATOM 606 C C A ILE A 1 66 ? 8.493 20.580 32.859 0.50 13.07 202 ILE A C 1
ATOM 607 C C B ILE A 1 66 ? 8.452 20.511 32.748 0.50 13.08 202 ILE A C 1
ATOM 608 O O A ILE A 1 66 ? 9.699 20.400 32.975 0.50 13.23 202 ILE A O 1
ATOM 609 O O B ILE A 1 66 ? 9.626 20.203 32.640 0.50 13.45 202 ILE A O 1
ATOM 618 N N . GLY A 1 67 ? 7.593 19.853 33.509 1.00 13.89 203 GLY A N 1
ATOM 619 C CA . GLY A 1 67 ? 7.974 18.711 34.355 1.00 14.49 203 GLY A CA 1
ATOM 620 C C . GLY A 1 67 ? 6.880 18.481 35.377 1.00 15.20 203 GLY A C 1
ATOM 621 O O . GLY A 1 67 ? 5.858 19.198 35.391 1.00 17.16 203 GLY A O 1
ATOM 622 N N A GLU A 1 68 ? 7.067 17.500 36.238 0.50 17.67 204 GLU A N 1
ATOM 623 N N B GLU A 1 68 ? 7.070 17.476 36.221 0.50 17.61 204 GLU A N 1
ATOM 624 C CA A GLU A 1 68 ? 6.073 17.260 37.265 0.50 17.23 204 GLU A CA 1
ATOM 625 C CA B GLU A 1 68 ? 6.079 17.143 37.239 0.50 17.14 204 GLU A CA 1
ATOM 626 C C A GLU A 1 68 ? 6.692 17.019 38.603 0.50 15.08 204 GLU A C 1
ATOM 627 C C B GLU A 1 68 ? 6.696 17.003 38.603 0.50 15.01 204 GLU A C 1
ATOM 628 O O A GLU A 1 68 ? 7.896 16.790 38.734 0.50 14.43 204 GLU A O 1
ATOM 629 O O B GLU A 1 68 ? 7.906 16.825 38.749 0.50 14.32 204 GLU A O 1
ATOM 640 N N . ALA A 1 69 ? 5.840 17.118 39.606 1.00 14.02 205 ALA A N 1
ATOM 641 C CA . ALA A 1 69 ? 6.212 16.861 40.963 1.00 12.72 205 ALA A CA 1
ATOM 642 C C . ALA A 1 69 ? 5.876 15.397 41.248 1.00 13.00 205 ALA A C 1
ATOM 643 O O . ALA A 1 69 ? 4.764 14.941 40.928 1.00 13.81 205 ALA A O 1
ATOM 645 N N . THR A 1 70 ? 6.793 14.677 41.872 1.00 12.53 206 THR A N 1
ATOM 646 C CA . THR A 1 70 ? 6.494 13.326 42.342 1.00 12.59 206 THR A CA 1
ATOM 647 C C . THR A 1 70 ? 5.609 13.474 43.585 1.00 12.03 206 THR A C 1
ATOM 648 O O . THR A 1 70 ? 5.457 14.571 44.139 1.00 11.35 206 THR A O 1
ATOM 652 N N . PRO A 1 71 ? 5.006 12.363 44.048 1.00 12.66 207 PRO A N 1
ATOM 653 C CA . PRO A 1 71 ? 4.111 12.468 45.215 1.00 13.32 207 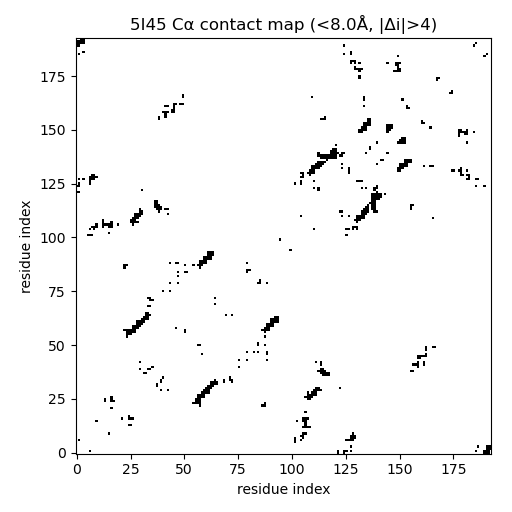PRO A CA 1
ATOM 654 C C . PRO A 1 71 ? 4.658 13.218 46.428 1.00 12.94 207 PRO A C 1
ATOM 655 O O . PRO A 1 71 ? 3.954 14.010 47.022 1.00 13.77 207 PRO A O 1
ATOM 659 N N . ARG A 1 72 ? 5.921 13.015 46.774 1.00 12.36 208 ARG A N 1
ATOM 660 C CA . ARG A 1 72 ? 6.475 13.679 47.929 1.00 12.79 208 ARG A CA 1
ATOM 661 C C . ARG A 1 72 ? 6.581 15.189 47.780 1.00 12.26 208 ARG A C 1
ATOM 662 O O . ARG A 1 72 ? 6.719 15.875 48.792 1.00 13.36 208 ARG A O 1
ATOM 670 N N . ASP A 1 73 ? 6.506 15.698 46.556 1.00 11.49 209 ASP A N 1
ATOM 671 C CA . ASP A 1 73 ? 6.587 17.114 46.273 1.00 11.25 209 ASP A CA 1
ATOM 672 C C . ASP A 1 73 ? 5.308 17.762 45.735 1.00 11.19 209 ASP A C 1
ATOM 673 O O . ASP A 1 73 ? 5.336 18.917 45.339 1.00 10.88 209 ASP A O 1
ATOM 678 N N . LEU A 1 74 ? 4.191 17.051 45.793 1.00 11.79 210 LEU A N 1
ATOM 679 C CA . LEU A 1 74 ? 2.919 17.653 45.368 1.00 12.46 210 LEU A CA 1
ATOM 680 C C . LEU A 1 74 ? 2.551 18.901 46.213 1.00 12.60 210 LEU A C 1
ATOM 681 O O . LEU A 1 74 ? 2.030 19.875 45.692 1.00 12.89 210 LEU A O 1
ATOM 686 N N A ASP A 1 75 ? 2.872 18.869 47.497 0.70 13.49 211 ASP A N 1
ATOM 687 N N B ASP A 1 75 ? 2.880 18.829 47.502 0.30 12.79 211 ASP A N 1
ATOM 688 C CA A ASP A 1 75 ? 2.606 20.010 48.362 0.70 14.35 211 ASP A CA 1
ATOM 689 C CA B ASP A 1 75 ? 2.691 19.928 48.440 0.30 13.15 211 ASP A CA 1
ATOM 690 C C A ASP A 1 75 ? 3.398 21.235 47.911 0.70 12.70 211 ASP A C 1
ATOM 691 C C B ASP A 1 75 ? 3.425 21.193 47.979 0.30 12.27 211 ASP A C 1
ATOM 692 O O A ASP A 1 75 ? 2.900 22.345 47.913 0.70 12.53 211 ASP A O 1
ATOM 693 O O B ASP A 1 75 ? 2.891 22.289 48.016 0.30 12.45 211 ASP A O 1
ATOM 702 N N . PHE A 1 76 ? 4.652 20.991 47.514 1.00 11.48 212 PHE A N 1
ATOM 703 C CA . PHE A 1 76 ? 5.542 22.055 47.033 1.00 11.33 212 PHE A CA 1
ATOM 704 C C . PHE A 1 76 ? 5.003 22.688 45.761 1.00 10.99 212 PHE A C 1
ATOM 705 O O . PHE 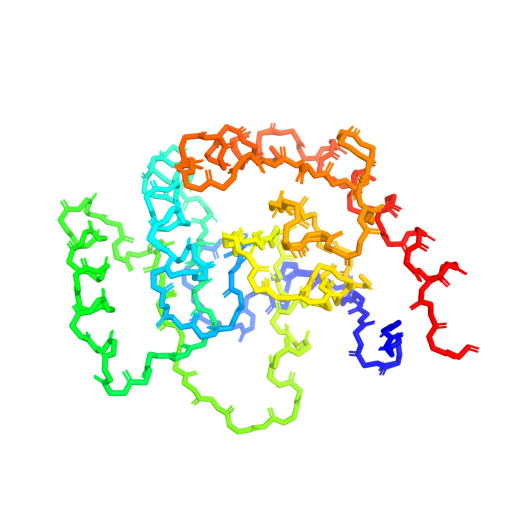A 1 76 ? 4.942 23.897 45.618 1.00 11.24 212 PHE A O 1
ATOM 713 N N . LYS A 1 77 ? 4.544 21.855 44.835 1.00 11.62 213 LYS A N 1
ATOM 714 C CA . LYS A 1 77 ? 3.955 22.365 43.612 1.00 12.77 213 LYS A CA 1
ATOM 715 C C . LYS A 1 77 ? 2.702 23.203 43.923 1.00 13.17 213 LYS A C 1
ATOM 716 O O . LYS A 1 77 ? 2.537 24.295 43.366 1.00 12.75 213 LYS A O 1
ATOM 722 N N . LYS A 1 78 ? 1.864 22.736 44.849 1.00 14.54 214 LYS A N 1
ATOM 723 C CA . LYS A 1 78 ? 0.674 23.507 45.239 1.00 16.36 214 LYS A CA 1
ATOM 724 C C . LYS A 1 78 ? 1.036 24.891 45.804 1.00 15.27 214 LYS A C 1
ATOM 725 O O . LYS A 1 78 ? 0.368 25.904 45.506 1.00 15.73 214 LYS A O 1
ATOM 731 N N . GLU A 1 79 ? 2.100 24.936 46.613 1.00 14.55 215 GLU A N 1
ATOM 732 C CA . GLU A 1 79 ? 2.540 26.218 47.180 1.00 14.90 215 GLU A CA 1
ATOM 733 C C . GLU A 1 79 ? 3.012 27.134 46.062 1.00 13.39 215 GLU A C 1
ATOM 734 O O . GLU A 1 79 ? 2.749 28.318 46.095 1.00 14.13 215 GLU A O 1
ATOM 740 N N . LEU A 1 80 ? 3.749 26.600 45.091 1.00 12.33 216 LEU A N 1
ATOM 741 C CA . LEU A 1 80 ? 4.161 27.435 43.960 1.00 11.82 216 LEU A CA 1
ATOM 742 C C . LEU A 1 80 ? 2.960 27.987 43.178 1.00 11.99 216 LEU A C 1
ATOM 743 O O . LEU A 1 80 ? 2.934 29.165 42.816 1.00 11.89 216 LEU A O 1
ATOM 748 N N . GLU A 1 81 ? 1.974 27.134 42.946 1.00 12.57 217 GLU A N 1
ATOM 749 C CA . GLU A 1 81 ? 0.748 27.573 42.237 1.00 14.30 217 GLU A CA 1
ATOM 750 C C . GLU A 1 81 ? 0.038 28.671 43.010 1.00 15.32 217 GLU A C 1
ATOM 751 O O . GLU A 1 81 ? -0.440 29.635 42.408 1.00 14.87 217 GLU A O 1
ATOM 757 N N . GLN A 1 82 ? -0.012 28.537 44.335 1.00 15.94 218 GLN A N 1
ATOM 758 C CA . GLN A 1 82 ? -0.575 29.582 45.193 1.00 18.21 218 GLN A CA 1
ATOM 759 C C . GLN A 1 82 ? 0.175 30.879 45.096 1.00 17.12 218 GLN A C 1
ATOM 760 O O . GLN A 1 82 ? -0.442 31.947 45.071 1.00 18.18 218 GLN A O 1
ATOM 766 N N . LYS A 1 83 ? 1.500 30.822 45.106 1.00 15.70 219 LYS A N 1
ATOM 767 C CA . LYS A 1 83 ? 2.299 32.045 45.018 1.00 15.94 219 LYS A CA 1
ATOM 768 C C . LYS A 1 83 ? 1.949 32.790 43.735 1.00 14.73 219 LYS A C 1
ATOM 769 O O . LYS A 1 83 ? 1.804 33.993 43.722 1.00 15.03 219 LYS A O 1
ATOM 775 N N . VAL A 1 84 ? 1.844 32.060 42.631 1.00 12.70 220 VAL A N 1
ATOM 776 C CA . VAL A 1 84 ? 1.481 32.661 41.347 1.00 12.34 220 VAL A CA 1
ATOM 777 C C . VAL A 1 84 ? 0.091 33.308 41.384 1.00 13.25 220 VAL A C 1
ATOM 778 O O . VAL A 1 84 ? -0.085 34.435 40.921 1.00 12.89 220 VAL A O 1
ATOM 782 N N . LYS A 1 85 ? -0.873 32.570 41.937 1.00 14.47 221 LYS A N 1
ATOM 783 C CA . LYS A 1 85 ? -2.260 33.063 42.005 1.00 17.46 221 LYS A CA 1
ATOM 784 C C . LYS A 1 85 ? -2.330 34.295 42.895 1.00 18.47 221 LYS A C 1
ATOM 785 O O . LYS A 1 85 ? -2.970 35.291 42.545 1.00 19.04 221 LYS A O 1
ATOM 791 N N . GLN A 1 86 ? -1.675 34.251 44.049 1.00 19.82 222 GLN A N 1
ATOM 792 C CA . GLN A 1 86 ? -1.705 35.414 44.937 1.00 22.40 222 GLN A CA 1
ATOM 793 C C . GLN A 1 86 ? -1.006 36.651 44.343 1.00 20.70 222 GLN A C 1
ATOM 794 O O . GLN A 1 86 ? -1.386 37.780 44.637 1.00 21.62 222 GLN A O 1
ATOM 800 N N . ALA A 1 87 ? -0.047 36.444 43.445 1.00 18.40 223 ALA A N 1
ATOM 801 C CA . ALA A 1 87 ? 0.606 37.552 42.738 1.00 18.46 223 ALA A CA 1
ATOM 802 C C . ALA A 1 87 ? -0.225 38.062 41.549 1.00 18.20 223 ALA A C 1
ATOM 803 O O . ALA A 1 87 ? 0.171 39.020 40.892 1.00 19.56 223 ALA A O 1
ATOM 805 N N . GLY A 1 88 ? -1.337 37.390 41.238 1.00 17.37 224 GLY A N 1
ATOM 806 C CA . GLY A 1 88 ? -2.174 37.766 40.092 1.00 17.46 224 GLY A CA 1
ATOM 807 C C . GLY A 1 88 ? -1.534 37.448 38.752 1.00 16.46 224 GLY A C 1
ATOM 808 O O . GLY A 1 88 ? -1.852 38.098 37.751 1.00 17.65 224 GLY A O 1
ATOM 809 N N . LEU A 1 89 ? -0.683 36.414 38.712 1.00 15.33 225 LEU A N 1
ATOM 810 C CA . LEU A 1 89 ? 0.061 36.058 37.499 1.00 14.59 225 LEU A CA 1
ATOM 811 C C . LEU A 1 89 ? -0.273 34.720 36.871 1.00 15.34 225 LEU A C 1
ATOM 812 O O . LEU A 1 89 ? 0.542 34.173 36.098 1.00 14.10 225 LEU A O 1
ATOM 817 N N A ASP A 1 90 ? -1.461 34.175 37.128 0.50 16.38 226 ASP A N 1
ATOM 818 N N B ASP A 1 90 ? -1.493 34.233 37.126 0.50 16.07 226 ASP A N 1
ATOM 819 C CA A ASP A 1 90 ? -1.790 32.861 36.562 0.50 17.48 226 ASP A CA 1
ATOM 820 C CA B ASP A 1 90 ? -1.975 32.962 36.575 0.50 17.06 226 ASP A CA 1
ATOM 821 C C A ASP A 1 90 ? -1.975 32.859 35.030 0.50 17.56 226 ASP A C 1
ATOM 822 C C B ASP A 1 90 ? -1.886 32.879 35.063 0.50 17.05 226 ASP A C 1
ATOM 823 O O A ASP A 1 90 ? -2.052 31.806 34.438 0.50 18.88 226 ASP A O 1
ATOM 824 O O B ASP A 1 90 ? -1.644 31.799 34.523 0.50 17.20 226 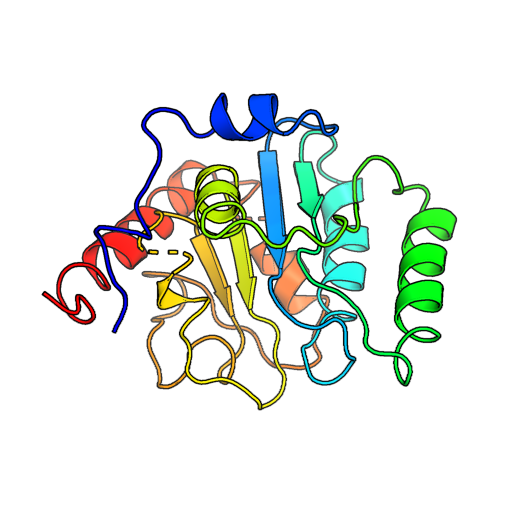ASP A O 1
ATOM 833 N N . LYS A 1 91 ? -2.020 34.035 34.412 1.00 16.67 227 LYS A N 1
ATOM 834 C CA . LYS A 1 91 ? -1.975 34.125 32.943 1.00 16.31 227 LYS A CA 1
ATOM 835 C C . LYS A 1 91 ? -0.592 34.198 32.361 1.00 15.14 227 LYS A C 1
ATOM 836 O O . LYS A 1 91 ? -0.439 34.220 31.138 1.00 15.98 227 LYS A O 1
ATOM 842 N N . GLN A 1 92 ? 0.424 34.263 33.209 1.00 13.37 228 GLN A N 1
ATOM 843 C CA . GLN A 1 92 ? 1.802 34.392 32.750 1.00 12.42 228 GLN A CA 1
ATOM 844 C C . GLN A 1 92 ? 2.750 33.340 33.303 1.00 12.09 228 GLN A C 1
ATOM 845 O O . GLN A 1 92 ? 3.889 33.315 32.890 1.00 11.38 228 GLN A O 1
ATOM 851 N N . ILE A 1 93 ? 2.317 32.511 34.246 1.00 11.96 229 ILE A N 1
ATOM 852 C CA . ILE A 1 93 ? 3.172 31.467 34.843 1.00 12.27 229 ILE A CA 1
ATOM 853 C C . ILE A 1 93 ? 2.344 30.209 34.846 1.00 13.01 229 ILE A C 1
ATOM 854 O O . ILE A 1 93 ? 1.394 30.109 35.601 1.00 13.77 229 ILE A O 1
ATOM 859 N N A ILE A 1 94 ? 2.728 29.246 33.998 0.70 13.25 230 ILE A N 1
ATOM 860 N N B ILE A 1 94 ? 2.726 29.245 34.031 0.30 12.63 230 ILE A N 1
ATOM 861 C CA A ILE A 1 94 ? 1.924 28.060 33.637 0.70 13.81 230 ILE A CA 1
ATOM 862 C CA B ILE A 1 94 ? 1.921 28.070 33.862 0.30 12.82 230 ILE A CA 1
ATOM 863 C C A ILE A 1 94 ? 2.675 26.751 33.887 0.70 13.33 230 ILE A C 1
ATOM 864 C C B ILE A 1 94 ? 2.734 26.825 34.082 0.30 12.83 230 ILE A C 1
ATOM 865 O O A ILE A 1 94 ? 3.807 26.594 33.425 0.70 12.15 230 ILE A O 1
ATOM 866 O O B ILE A 1 94 ? 3.942 26.795 33.839 0.30 12.03 230 ILE A O 1
ATOM 875 N N . PHE A 1 95 ? 2.058 25.819 34.599 1.00 13.52 231 PHE A N 1
ATOM 876 C CA . PHE A 1 95 ? 2.643 24.507 34.843 1.00 14.22 231 PHE A CA 1
ATOM 877 C C . PHE A 1 95 ? 2.088 23.611 33.769 1.00 15.17 231 PHE A C 1
ATOM 878 O O . PHE A 1 95 ? 0.870 23.373 33.713 1.00 16.54 231 PHE A O 1
ATOM 886 N N . ILE A 1 96 ? 2.961 23.120 32.903 1.00 15.09 232 ILE A N 1
ATOM 887 C CA . ILE A 1 96 ? 2.537 22.276 31.773 1.00 17.12 232 ILE A CA 1
ATOM 888 C C . ILE A 1 96 ? 2.313 20.842 32.224 1.00 20.25 232 ILE A C 1
ATOM 889 O O . ILE A 1 96 ? 3.006 20.337 33.082 1.00 23.52 232 ILE A O 1
ATOM 894 N N . GLY A 1 97 ? 1.296 20.202 31.661 1.00 24.52 233 GLY A N 1
ATOM 895 C CA . GLY A 1 97 ? 0.982 18.812 31.996 1.00 30.35 233 GLY A CA 1
ATOM 896 C C . GLY A 1 97 ? 1.948 17.830 31.354 1.00 34.12 233 GLY A C 1
ATOM 897 O O . GLY A 1 97 ? 2.506 18.106 30.287 1.00 35.44 233 GLY A O 1
ATOM 898 N N . PHE A 1 98 ? 2.145 16.681 32.006 1.00 39.56 234 PHE A N 1
ATOM 899 C CA . PHE A 1 98 ? 3.034 15.626 31.485 1.00 42.05 234 PHE A CA 1
ATOM 900 C C . PHE A 1 98 ? 2.511 15.015 30.189 1.00 43.41 234 PHE A C 1
ATOM 901 O O . PHE A 1 98 ? 1.310 14.822 30.031 1.00 43.73 234 PHE A O 1
ATOM 909 N N . ILE A 1 99 ? 3.421 14.752 29.252 1.00 44.74 235 ILE A N 1
ATOM 910 C CA . ILE A 1 99 ? 3.095 14.014 28.027 1.00 46.55 235 ILE A CA 1
ATOM 911 C C . ILE A 1 99 ? 4.233 13.014 27.834 1.00 48.11 235 ILE A C 1
ATOM 912 O O . ILE A 1 99 ? 5.394 13.324 28.122 1.00 48.80 235 ILE A O 1
ATOM 917 N N . ALA A 1 100 ? 3.896 11.810 27.373 1.00 48.87 236 ALA A N 1
ATOM 918 C CA . ALA A 1 100 ? 4.893 10.757 27.167 1.00 48.75 236 ALA A CA 1
ATOM 919 C C . ALA A 1 100 ? 5.710 10.963 25.889 1.00 48.71 236 ALA A C 1
ATOM 920 O O . ALA A 1 100 ? 6.902 10.642 25.853 1.00 49.99 236 ALA A O 1
ATOM 922 N N . ASP A 1 101 ? 5.064 11.505 24.855 1.00 46.59 237 ASP A N 1
ATOM 923 C CA . ASP A 1 101 ? 5.685 11.682 23.539 1.00 44.36 237 ASP A CA 1
ATOM 924 C C . ASP A 1 101 ? 7.147 12.177 23.562 1.00 41.75 237 ASP A C 1
ATOM 925 O O . ASP A 1 101 ? 7.496 13.127 24.264 1.00 40.04 237 ASP A O 1
ATOM 930 N N . SER A 1 102 ? 7.960 11.495 22.758 1.00 39.99 238 SER A N 1
ATOM 931 C CA . SER A 1 102 ? 9.407 11.702 22.606 1.00 37.74 238 SER A CA 1
ATOM 932 C C . SER A 1 102 ? 9.878 13.120 22.261 1.00 34.41 238 SER A C 1
ATOM 933 O O . SER A 1 102 ? 10.926 13.575 22.755 1.00 35.02 238 SER A O 1
ATOM 936 N N . ASN A 1 103 ? 9.133 13.798 21.393 1.00 31.41 239 ASN A N 1
ATOM 937 C CA . ASN A 1 103 ? 9.519 15.124 20.912 1.00 29.07 239 ASN A CA 1
ATOM 938 C C . ASN A 1 103 ? 8.835 16.299 21.594 1.00 28.11 239 ASN A C 1
ATOM 939 O O . ASN A 1 103 ? 9.062 17.438 21.196 1.00 27.22 239 ASN A O 1
ATOM 944 N N A GLU A 1 104 ? 7.949 16.047 22.552 0.50 27.07 240 GLU A N 1
ATOM 945 N N B GLU A 1 104 ? 8.082 16.014 22.674 0.50 24.99 240 GLU A N 1
ATOM 946 C CA A GLU A 1 104 ? 7.313 17.173 23.204 0.50 27.36 240 GLU A CA 1
ATOM 947 C CA B GLU A 1 104 ? 7.461 17.046 23.535 0.50 23.80 240 GLU A CA 1
ATOM 948 C C A GLU A 1 104 ? 8.416 18.066 23.724 0.50 25.16 240 GLU A C 1
ATOM 949 C C B GLU A 1 104 ? 8.522 17.989 24.108 0.50 22.44 240 GLU A C 1
ATOM 950 O O A GLU A 1 104 ? 8.495 19.237 23.376 0.50 25.33 240 GLU A O 1
ATOM 951 O O B GLU A 1 104 ? 8.420 19.208 23.996 0.50 20.79 240 GLU A O 1
ATOM 962 N N A ILE A 1 105 ? 9.295 17.479 24.527 0.50 22.14 241 ILE A N 1
ATOM 963 N N B ILE A 1 105 ? 9.553 17.427 24.716 0.50 20.27 241 ILE A N 1
ATOM 964 C CA A ILE A 1 105 ? 10.392 18.210 25.134 0.50 20.16 241 ILE A CA 1
ATOM 965 C CA B ILE A 1 105 ? 10.614 18.248 25.285 0.50 19.20 241 ILE A CA 1
ATOM 966 C C A ILE A 1 105 ? 11.252 19.006 24.124 0.50 18.75 241 ILE A C 1
ATOM 967 C C B ILE A 1 105 ? 11.432 19.014 24.221 0.50 18.25 241 ILE A C 1
ATOM 968 O O A ILE A 1 105 ? 11.346 20.220 24.244 0.50 17.75 241 ILE A O 1
ATOM 969 O O B ILE A 1 105 ? 11.649 20.215 24.383 0.50 17.39 241 ILE A O 1
ATOM 978 N N . PRO A 1 106 ? 11.881 18.338 23.141 1.00 18.11 242 PRO A N 1
ATOM 979 C CA . PRO A 1 106 ? 12.631 19.119 22.119 1.00 17.03 242 PRO A CA 1
ATOM 980 C C . PRO A 1 106 ? 11.792 20.252 21.494 1.00 16.42 242 PRO A C 1
ATOM 981 O O . PRO A 1 106 ? 12.300 21.367 21.254 1.00 14.91 242 PRO A O 1
ATOM 985 N N . SER A 1 107 ? 10.493 20.008 21.296 1.00 16.19 243 SER A N 1
ATOM 986 C CA . SER A 1 107 ? 9.644 21.042 20.720 1.00 15.96 243 SER A CA 1
ATOM 987 C C . SER A 1 107 ? 9.487 22.220 21.670 1.00 14.43 243 SER A C 1
ATOM 988 O O . SER A 1 107 ? 9.269 23.344 21.216 1.00 14.29 243 SER A O 1
ATOM 991 N N . TRP A 1 108 ? 9.518 21.960 22.973 1.00 13.78 244 TRP A N 1
ATOM 992 C CA . TRP A 1 108 ? 9.424 23.062 23.930 1.00 13.40 244 TRP A CA 1
ATOM 993 C C . TRP A 1 108 ? 10.642 23.947 23.861 1.00 12.06 244 TRP A C 1
ATOM 994 O O . TRP A 1 108 ? 10.523 25.155 23.859 1.00 11.27 244 TRP A O 1
ATOM 1005 N N . TYR A 1 109 ? 11.831 23.365 23.768 1.00 12.13 245 TYR A N 1
ATOM 1006 C CA . TYR A 1 109 ? 13.018 24.203 23.639 1.00 11.67 245 TYR A CA 1
ATOM 1007 C C . TYR A 1 109 ? 12.892 25.107 22.418 1.00 11.44 245 TYR A C 1
ATOM 1008 O O . TYR A 1 109 ? 13.261 26.286 22.471 1.00 11.42 245 TYR A O 1
ATOM 1017 N N . ARG A 1 110 ? 12.331 24.560 21.343 1.00 11.36 246 ARG A N 1
ATOM 1018 C CA . ARG A 1 110 ? 12.154 25.332 20.101 1.00 11.77 246 ARG A CA 1
ATOM 1019 C C . ARG A 1 110 ? 11.171 26.487 20.209 1.00 11.45 246 ARG A C 1
ATOM 1020 O O . ARG A 1 110 ? 11.181 27.393 19.381 1.00 12.60 246 ARG A O 1
ATOM 1028 N N . ALA A 1 111 ? 10.312 26.453 21.220 1.00 10.78 247 ALA A N 1
ATOM 1029 C CA . ALA A 1 111 ? 9.318 27.491 21.440 1.00 10.87 247 ALA A CA 1
ATOM 1030 C C . ALA A 1 111 ? 9.786 28.572 22.414 1.00 10.31 247 ALA A C 1
ATOM 1031 O O . ALA A 1 111 ? 9.119 29.601 22.525 1.00 11.25 247 ALA A O 1
ATOM 1033 N N . LEU A 1 112 ? 10.913 28.343 23.108 1.00 9.67 248 LEU A N 1
ATOM 1034 C CA . LEU A 1 112 ? 11.331 29.239 24.196 1.00 9.90 248 LEU A CA 1
ATOM 1035 C C . LEU A 1 112 ? 12.490 30.154 23.857 1.00 9.66 248 LEU A C 1
ATOM 1036 O O . LEU A 1 112 ? 13.463 29.732 23.233 1.00 10.25 248 LEU A O 1
ATOM 1041 N N . ASP A 1 113 ? 12.402 31.426 24.257 1.00 9.37 249 ASP A N 1
ATOM 1042 C CA . ASP A 1 113 ? 13.510 32.350 24.109 1.00 9.48 249 ASP A CA 1
ATOM 1043 C C . ASP A 1 113 ? 14.582 32.188 25.171 1.00 8.76 249 ASP A C 1
ATOM 1044 O O . ASP A 1 113 ? 15.737 32.407 24.895 1.00 8.75 249 ASP A O 1
ATOM 1049 N N . ILE A 1 114 ? 14.154 31.855 26.393 1.00 8.27 250 ILE A N 1
ATOM 1050 C CA . ILE A 1 114 ? 15.080 31.778 27.538 1.00 8.28 250 ILE A CA 1
ATOM 1051 C C . ILE A 1 114 ? 14.800 30.506 28.279 1.00 8.18 250 ILE A C 1
ATOM 1052 O O . ILE A 1 114 ? 13.622 30.158 28.465 1.00 8.37 250 ILE A O 1
ATOM 1057 N N . VAL A 1 115 ? 15.840 29.836 28.742 1.00 8.29 251 VAL A N 1
ATOM 1058 C CA . VAL A 1 115 ? 15.724 28.664 29.608 1.00 8.65 251 VAL A CA 1
ATOM 1059 C C . VAL A 1 115 ? 16.527 28.916 30.865 1.00 8.33 251 VAL A C 1
ATOM 1060 O O . VAL A 1 115 ? 17.654 29.415 30.803 1.00 8.59 251 VAL A O 1
ATOM 1064 N N . VAL A 1 116 ? 15.910 28.595 32.014 1.00 8.36 252 VAL A N 1
ATOM 1065 C CA . VAL A 1 116 ? 16.583 28.686 33.299 1.00 8.35 252 VAL A CA 1
ATOM 1066 C C . VAL A 1 116 ? 16.893 27.308 33.829 1.00 8.85 252 VAL A C 1
ATOM 1067 O O . VAL A 1 116 ? 16.028 26.467 33.851 1.00 9.45 252 VAL A O 1
ATOM 1071 N N . CYS A 1 117 ? 18.144 27.102 34.255 1.00 9.14 253 CYS A N 1
ATOM 1072 C CA . CYS A 1 117 ? 18.589 25.841 34.854 1.00 10.53 253 CYS A CA 1
ATOM 1073 C C . CYS A 1 117 ? 19.012 26.231 36.262 1.00 10.44 253 CYS A C 1
ATOM 1074 O O . CYS A 1 117 ? 20.112 26.691 36.462 1.00 10.81 253 CYS A O 1
ATOM 1077 N N . ALA A 1 118 ? 18.107 26.061 37.226 1.00 10.04 254 ALA A N 1
ATOM 1078 C CA . ALA A 1 118 ? 18.247 26.622 38.575 1.00 10.40 254 ALA A CA 1
ATOM 1079 C C . ALA A 1 118 ? 18.658 25.608 39.646 1.00 10.62 254 ALA A C 1
ATOM 1080 O O . ALA A 1 118 ? 18.591 25.910 40.833 1.00 10.23 254 ALA A O 1
ATOM 1082 N N . SER A 1 119 ? 19.089 24.429 39.240 1.00 10.32 255 SER A N 1
ATOM 1083 C CA . SER A 1 119 ? 19.366 23.374 40.215 1.00 11.30 255 SER A CA 1
ATOM 1084 C C . SER A 1 119 ? 20.405 23.781 41.241 1.00 11.25 255 SER A C 1
ATOM 1085 O O . SER A 1 119 ? 21.393 24.412 40.927 1.00 11.60 255 SER A O 1
ATOM 1088 N N . HIS A 1 120 ? 20.187 23.385 42.482 1.00 11.37 256 HIS A N 1
ATOM 1089 C CA . HIS A 1 120 ? 21.158 23.723 43.509 1.00 11.79 256 HIS A CA 1
ATOM 1090 C C . HIS A 1 120 ? 22.453 22.933 43.388 1.00 12.99 256 HIS A C 1
ATOM 1091 O O . HIS A 1 120 ? 23.550 23.482 43.568 1.00 14.82 256 HIS A O 1
ATOM 1098 N N . LYS A 1 121 ? 22.310 21.652 43.068 1.00 13.43 257 LYS A N 1
ATOM 1099 C CA . LYS A 1 121 ? 23.449 20.695 43.052 1.00 14.89 257 LYS A CA 1
ATOM 1100 C C . LYS A 1 121 ? 23.377 19.632 41.988 1.00 14.51 257 LYS A C 1
ATOM 1101 O O . LYS A 1 121 ? 24.399 19.261 41.408 1.00 14.05 257 LYS A O 1
ATOM 1107 N N A GLU A 1 122 ? 22.186 19.099 41.752 0.50 14.27 258 GLU A N 1
ATOM 1108 N N B GLU A 1 122 ? 22.175 19.144 41.735 0.50 14.47 258 GLU A N 1
ATOM 1109 C CA A GLU A 1 122 ? 22.017 17.973 40.829 0.50 14.50 258 GLU A CA 1
ATOM 1110 C CA B GLU A 1 122 ? 21.959 18.061 40.794 0.50 14.91 258 GLU A CA 1
ATOM 1111 C C A GLU A 1 122 ? 22.066 18.403 39.379 0.50 14.29 258 GLU A C 1
ATOM 1112 C C B GLU A 1 122 ? 22.215 18.481 39.358 0.50 14.44 258 GLU A C 1
ATOM 1113 O O A GLU A 1 122 ? 21.626 19.509 39.026 0.50 14.13 258 GLU A O 1
ATOM 1114 O O B GLU A 1 122 ? 22.103 19.662 38.998 0.50 13.99 258 GLU A O 1
ATOM 1125 N N . GLY A 1 123 ? 22.587 17.508 38.540 1.00 14.66 259 GLY A N 1
ATOM 1126 C CA . GLY A 1 123 ? 22.686 17.716 37.110 1.00 14.71 259 GLY A CA 1
ATOM 1127 C C . GLY A 1 123 ? 24.013 17.512 36.478 1.00 14.52 259 GLY A C 1
ATOM 1128 O O . GLY A 1 123 ? 25.056 17.623 37.119 1.00 14.73 259 GLY A O 1
ATOM 1129 N N . PHE A 1 124 ? 23.970 17.182 35.191 1.00 14.52 260 PHE A N 1
ATOM 1130 C CA . PHE A 1 124 ? 25.149 17.046 34.374 1.00 15.24 260 PHE A CA 1
ATOM 1131 C C . PHE A 1 124 ? 25.174 18.099 33.244 1.00 15.72 260 PHE A C 1
ATOM 1132 O O . PHE A 1 124 ? 25.901 17.929 32.287 1.00 17.45 260 PHE A O 1
ATOM 1140 N N . GLY A 1 125 ? 24.385 19.153 33.375 1.00 15.44 261 GLY A N 1
ATOM 1141 C CA . GLY A 1 125 ? 24.361 20.205 32.360 1.00 15.47 261 GLY A CA 1
ATOM 1142 C C . GLY A 1 125 ? 23.603 19.913 31.094 1.00 15.62 261 GLY A C 1
ATOM 1143 O O . GLY A 1 125 ? 23.631 20.732 30.185 1.00 14.10 261 GLY A O 1
ATOM 1144 N N A LEU A 1 126 ? 22.962 18.748 31.003 0.50 16.20 262 LEU A N 1
ATOM 1145 N N B LEU A 1 126 ? 22.876 18.798 31.035 0.50 16.45 262 LEU A N 1
ATOM 1146 C CA A LEU A 1 126 ? 22.292 18.382 29.757 0.50 16.62 262 LEU A CA 1
ATOM 1147 C CA B LEU A 1 126 ? 22.093 18.498 29.838 0.50 16.98 262 LEU A CA 1
ATOM 1148 C C A LEU A 1 126 ? 21.180 19.322 29.320 0.50 16.13 262 LEU A C 1
ATOM 1149 C C B LEU A 1 126 ? 20.997 19.535 29.612 0.50 16.68 262 LEU A C 1
ATOM 1150 O O A LEU A 1 126 ? 21.095 19.621 28.154 0.50 15.47 262 LEU A O 1
ATOM 1151 O O B LEU A 1 126 ? 20.796 19.992 28.505 0.50 15.31 262 LEU A O 1
ATOM 1160 N N A PRO A 1 127 ? 20.312 19.757 30.231 0.50 16.00 263 PRO A N 1
ATOM 1161 N N B PRO A 1 127 ? 20.290 19.934 30.664 0.50 17.53 263 PRO A N 1
ATOM 1162 C CA A PRO A 1 127 ? 19.291 20.731 29.810 0.50 15.81 263 PRO A CA 1
ATOM 1163 C CA B PRO A 1 127 ? 19.266 20.928 30.386 0.50 17.37 263 PRO A CA 1
ATOM 1164 C C A PRO A 1 127 ? 19.865 22.134 29.425 0.50 14.96 263 PRO A C 1
ATOM 1165 C C B PRO A 1 127 ? 19.852 22.071 29.537 0.50 15.90 263 PRO A C 1
ATOM 1166 O O A PRO A 1 127 ? 19.248 22.839 28.611 0.50 15.25 263 PRO A O 1
ATOM 1167 O O B PRO A 1 127 ? 19.324 22.407 28.450 0.50 16.57 263 PRO A O 1
ATOM 1174 N N . ALA A 1 128 ? 20.995 22.572 30.002 1.00 14.23 264 ALA A N 1
ATOM 1175 C CA . ALA A 1 128 ? 21.677 23.738 29.447 1.00 12.81 264 ALA A CA 1
ATOM 1176 C C . ALA A 1 128 ? 22.154 23.464 28.017 1.00 11.75 264 ALA A C 1
ATOM 1177 O O . ALA A 1 128 ? 21.933 24.281 27.135 1.00 11.56 264 ALA A O 1
ATOM 1179 N N . LEU A 1 129 ? 22.779 22.311 27.795 1.00 11.13 265 LEU A N 1
ATOM 1180 C CA . LEU A 1 129 ? 23.231 21.961 26.450 1.00 11.43 265 LEU A CA 1
ATOM 1181 C C . LEU A 1 129 ? 22.076 21.831 25.463 1.00 11.48 265 LEU A C 1
ATOM 1182 O O . LEU A 1 129 ? 22.183 22.282 24.315 1.00 11.70 265 LEU A O 1
ATOM 1187 N N . GLU A 1 130 ? 20.984 21.214 25.888 1.00 11.77 266 GLU A N 1
ATOM 1188 C CA . GLU A 1 130 ? 19.806 21.041 25.025 1.00 12.56 266 GLU A CA 1
ATOM 1189 C C . GLU A 1 130 ? 19.248 22.422 24.647 1.00 11.66 266 GLU A C 1
ATOM 1190 O O . GLU A 1 130 ? 18.866 22.655 23.495 1.00 11.86 266 GLU A O 1
ATOM 1196 N N . ALA A 1 131 ? 19.183 23.312 25.628 1.00 10.79 267 ALA A N 1
ATOM 1197 C CA . ALA A 1 131 ? 18.673 24.668 25.415 1.00 10.55 267 ALA A CA 1
ATOM 1198 C C . ALA A 1 131 ? 19.587 25.437 24.461 1.00 10.20 267 ALA A C 1
ATOM 1199 O O . ALA A 1 131 ? 19.111 26.090 23.529 1.00 10.14 267 ALA A O 1
ATOM 1217 N N . ALA A 1 133 ? 21.711 24.199 22.269 1.00 9.97 269 ALA A N 1
ATOM 1218 C CA . ALA A 1 133 ? 21.611 23.584 20.934 1.00 10.43 269 ALA A CA 1
ATOM 1219 C C . ALA A 1 133 ? 20.360 24.064 20.197 1.00 10.44 269 ALA A C 1
ATOM 1220 O O . ALA A 1 133 ? 20.336 24.044 18.960 1.00 10.83 269 ALA A O 1
ATOM 1222 N N . SER A 1 134 ? 19.357 24.482 20.958 1.00 10.43 270 SER A N 1
ATOM 1223 C CA . SER A 1 134 ? 18.132 24.980 20.369 1.00 10.79 270 SER A CA 1
ATOM 1224 C C . SER A 1 134 ? 18.128 26.494 20.209 1.00 10.57 270 SER A C 1
ATOM 1225 O O . SER A 1 134 ? 17.122 27.059 19.822 1.00 11.33 270 SER A O 1
ATOM 1228 N N . LYS A 1 135 ? 19.256 27.136 20.510 1.00 10.41 271 LYS A N 1
ATOM 1229 C CA . LYS A 1 135 ? 19.410 28.568 20.433 1.00 10.71 271 LYS A CA 1
ATOM 1230 C C . LYS A 1 135 ? 18.499 29.340 21.400 1.00 10.24 271 LYS A C 1
ATOM 1231 O O . LYS A 1 135 ? 18.046 30.444 21.135 1.00 10.55 271 LYS A O 1
ATOM 1237 N N . CYS A 1 136 ? 18.297 28.738 22.558 1.00 9.63 272 CYS A N 1
ATOM 1238 C CA . CYS A 1 136 ? 17.668 29.430 23.709 1.00 9.45 272 CYS A CA 1
ATOM 1239 C C . CYS A 1 136 ? 18.774 30.144 24.475 1.00 9.23 272 CYS A C 1
ATOM 1240 O O . CYS A 1 136 ? 19.887 29.623 24.596 1.00 9.60 272 CYS A O 1
ATOM 1243 N N . ALA A 1 137 ? 18.503 31.323 25.027 1.00 8.79 273 ALA A N 1
ATOM 1244 C CA . ALA A 1 137 ? 19.468 31.968 25.927 1.00 8.75 273 ALA A CA 1
ATOM 1245 C C . ALA A 1 137 ? 19.358 31.285 27.280 1.00 8.54 273 ALA A C 1
ATOM 1246 O O . ALA A 1 137 ? 18.233 31.135 27.768 1.00 9.22 273 ALA A O 1
ATOM 1248 N N . VAL A 1 138 ? 20.466 30.911 27.906 1.00 8.20 274 VAL A N 1
ATOM 1249 C CA . VAL A 1 138 ? 20.434 30.177 29.166 1.00 8.62 274 VAL A CA 1
ATOM 1250 C C . VAL A 1 138 ? 20.960 30.985 30.338 1.00 8.20 274 VAL A C 1
ATOM 1251 O O . VAL A 1 138 ? 22.026 31.654 30.283 1.00 8.92 274 VAL A O 1
ATOM 1255 N N . ILE A 1 139 ? 20.180 30.882 31.423 1.00 7.87 275 ILE A N 1
ATOM 1256 C CA . ILE A 1 139 ? 20.571 31.372 32.741 1.00 8.19 275 ILE A CA 1
ATOM 1257 C C . ILE A 1 139 ? 20.693 30.127 33.604 1.00 8.26 275 ILE A C 1
ATOM 1258 O O . ILE A 1 139 ? 19.770 29.351 33.692 1.00 8.66 275 ILE A O 1
ATOM 1263 N N . ALA A 1 140 ? 21.840 29.926 34.232 1.00 8.50 276 ALA A N 1
ATOM 1264 C CA . ALA A 1 140 ? 22.081 28.714 34.990 1.00 9.31 276 ALA A CA 1
ATOM 1265 C C . ALA A 1 140 ? 22.877 28.936 36.242 1.00 9.64 276 ALA A C 1
ATOM 1266 O O . ALA A 1 140 ? 23.673 29.859 36.343 1.00 9.97 276 ALA A O 1
ATOM 1268 N N . THR A 1 141 ? 22.662 28.047 37.212 1.00 9.67 277 THR A N 1
ATOM 1269 C CA . THR A 1 141 ? 23.574 27.909 38.345 1.00 10.63 277 THR A CA 1
ATOM 1270 C C . THR A 1 141 ? 24.798 27.070 37.883 1.00 11.98 277 THR A C 1
ATOM 1271 O O . THR A 1 141 ? 24.797 26.481 36.817 1.00 12.17 277 THR A O 1
ATOM 1275 N N . LYS A 1 142 ? 25.785 26.958 38.757 1.00 14.66 278 LYS A N 1
ATOM 1276 C CA . LYS A 1 142 ? 26.971 26.095 38.521 1.00 17.15 278 LYS A CA 1
ATOM 1277 C C . LYS A 1 142 ? 26.508 24.664 38.188 1.00 16.53 278 LYS A C 1
ATOM 1278 O O . LYS A 1 142 ? 26.948 24.057 37.194 1.00 17.05 278 LYS A O 1
ATOM 1284 N N . ALA A 1 143 ? 25.577 24.143 38.981 1.00 15.56 279 ALA A N 1
ATOM 1285 C CA . ALA A 1 143 ? 25.013 22.802 38.741 1.00 15.69 279 ALA A CA 1
ATOM 1286 C C . ALA A 1 143 ? 24.271 22.732 37.410 1.00 15.09 279 ALA A C 1
ATOM 1287 O O . ALA A 1 143 ? 24.369 21.741 36.671 1.00 16.27 279 ALA A O 1
ATOM 1289 N N A GLY A 1 144 ? 23.465 23.755 37.136 0.50 14.50 280 GLY A N 1
ATOM 1290 N N B GLY A 1 144 ? 23.555 23.808 37.090 0.50 14.31 280 GLY A N 1
ATOM 1291 C CA A GLY A 1 144 ? 22.656 23.810 35.926 0.50 14.34 280 GLY A CA 1
ATOM 1292 C CA B GLY A 1 144 ? 22.856 23.921 35.821 0.50 13.96 280 GLY A CA 1
ATOM 1293 C C A GLY A 1 144 ? 23.436 23.757 34.643 0.50 14.51 280 GLY A C 1
ATOM 1294 C C B GLY A 1 144 ? 23.804 24.024 34.645 0.50 13.91 280 GLY A C 1
ATOM 1295 O O A GLY A 1 144 ? 22.915 23.311 33.633 0.50 14.37 280 GLY A O 1
ATOM 1296 O O B GLY A 1 144 ? 23.425 23.698 33.540 0.50 14.92 280 GLY A O 1
ATOM 1297 N N A ALA A 1 145 ? 24.683 24.203 34.695 0.50 14.87 281 ALA A N 1
ATOM 1298 N N B ALA A 1 145 ? 25.024 24.495 34.875 0.50 14.25 281 ALA A N 1
ATOM 1299 C CA A ALA A 1 145 ? 25.558 24.214 33.523 0.50 15.40 281 ALA A CA 1
ATOM 1300 C CA B ALA A 1 145 ? 25.989 24.597 33.788 0.50 14.09 281 ALA A CA 1
ATOM 1301 C C A ALA A 1 145 ? 26.907 23.506 33.782 0.50 16.17 281 ALA A C 1
ATOM 1302 C C B ALA A 1 145 ? 27.093 23.570 33.917 0.50 15.29 281 ALA A C 1
ATOM 1303 O O A ALA A 1 145 ? 27.971 23.914 33.292 0.50 16.12 281 ALA A O 1
ATOM 1304 O O B ALA A 1 145 ? 28.193 23.789 33.387 0.50 15.19 281 ALA A O 1
ATOM 1307 N N . TRP A 1 146 ? 26.814 22.425 34.547 1.00 16.49 282 TRP A N 1
ATOM 1308 C CA . TRP A 1 146 ? 27.938 21.528 34.862 1.00 18.24 282 TRP A CA 1
ATOM 1309 C C . TRP A 1 146 ? 28.515 20.855 33.597 1.00 18.89 282 TRP A C 1
ATOM 1310 O O . TRP A 1 146 ? 27.742 20.487 32.722 1.00 19.30 282 TRP A O 1
ATOM 1321 N N . PRO A 1 147 ? 29.840 20.778 33.416 1.00 20.16 283 PRO A N 1
ATOM 1322 C CA . PRO A 1 147 ? 30.879 21.368 34.240 1.00 21.23 283 PRO A CA 1
ATOM 1323 C C . PRO A 1 147 ? 31.459 22.593 33.503 1.00 21.24 283 PRO A C 1
ATOM 1324 O O . PRO A 1 147 ? 32.110 22.456 32.459 1.00 23.28 283 PRO A O 1
ATOM 1328 N N A GLU A 1 148 ? 31.188 23.768 34.052 0.50 20.90 284 GLU A N 1
ATOM 1329 N N B GLU A 1 148 ? 31.225 23.773 34.051 0.50 21.07 284 GLU A N 1
ATOM 1330 C CA A GLU A 1 148 ? 31.664 25.050 33.524 0.50 20.47 284 GLU A CA 1
ATOM 1331 C CA B GLU A 1 148 ? 31.730 25.034 33.495 0.50 20.80 284 GLU A CA 1
ATOM 1332 C C A GLU A 1 148 ? 31.450 25.267 32.012 0.50 19.36 284 GLU A C 1
ATOM 1333 C C B GLU A 1 148 ? 31.466 25.239 31.987 0.50 19.53 284 GLU A C 1
ATOM 1334 O O A GLU A 1 148 ? 32.350 25.683 31.292 0.50 20.18 284 GLU A O 1
ATOM 1335 O O B GLU A 1 148 ? 32.359 25.615 31.234 0.50 20.27 284 GLU A O 1
ATOM 1346 N N . ILE A 1 149 ? 30.243 24.980 31.550 1.00 17.81 285 ILE A N 1
ATOM 1347 C CA . ILE A 1 149 ? 29.873 25.159 30.132 1.00 17.48 285 ILE A CA 1
ATOM 1348 C C . ILE A 1 149 ? 29.758 26.636 29.746 1.00 16.23 285 ILE A C 1
ATOM 1349 O O . ILE A 1 149 ? 30.086 27.025 28.635 1.00 18.30 285 ILE A O 1
ATOM 1354 N N . ILE A 1 150 ? 29.250 27.438 30.652 1.00 14.42 286 ILE A N 1
ATOM 1355 C CA . ILE A 1 150 ? 28.928 28.837 30.367 1.00 13.93 286 ILE A CA 1
ATOM 1356 C C . ILE A 1 150 ? 30.008 29.823 30.802 1.00 13.16 286 ILE A C 1
ATOM 1357 O O . ILE A 1 150 ? 30.577 29.700 31.884 1.00 14.35 286 ILE A O 1
ATOM 1362 N N . VAL A 1 151 ? 30.262 30.792 29.931 1.00 12.22 287 VAL A N 1
ATOM 1363 C CA . VAL A 1 151 ? 31.058 31.966 30.244 1.00 12.64 287 VAL A CA 1
ATOM 1364 C C . VAL A 1 151 ? 30.052 33.105 30.397 1.00 11.99 287 VAL A C 1
ATOM 1365 O O . VAL A 1 151 ? 29.370 33.495 29.435 1.00 10.95 287 VAL A O 1
ATOM 1369 N N . ASP A 1 152 ? 29.931 33.636 31.618 1.00 11.99 288 ASP A N 1
ATOM 1370 C CA . ASP A 1 152 ? 28.935 34.639 31.917 1.00 12.20 288 ASP A CA 1
ATOM 1371 C C . ASP A 1 152 ? 29.038 35.849 30.993 1.00 12.00 288 ASP A C 1
ATOM 1372 O O . ASP A 1 152 ? 30.114 36.379 30.785 1.00 12.74 288 ASP A O 1
ATOM 1377 N N . ASP A 1 153 ? 27.888 36.272 30.455 1.00 11.46 289 ASP A N 1
ATOM 1378 C CA . ASP A 1 153 ? 27.754 37.395 29.532 1.00 11.89 289 ASP A CA 1
ATOM 1379 C C . ASP A 1 153 ? 28.319 37.154 28.144 1.00 12.12 289 ASP A C 1
ATOM 1380 O O . ASP A 1 153 ? 28.340 38.074 27.341 1.00 13.28 289 ASP A O 1
ATOM 1385 N N A GLU A 1 154 ? 28.796 35.939 27.874 0.50 12.00 290 GLU A N 1
ATOM 1386 N N B GLU A 1 154 ? 28.798 35.937 27.874 0.50 11.96 290 GLU A N 1
ATOM 1387 C CA A GLU A 1 154 ? 29.280 35.585 26.541 0.50 12.29 290 GLU A CA 1
ATOM 1388 C CA B GLU A 1 154 ? 29.307 35.569 26.544 0.50 12.24 290 GLU A CA 1
ATOM 1389 C C A GLU A 1 154 ? 28.309 34.595 25.907 0.50 11.68 290 GLU A C 1
ATOM 1390 C C B GLU A 1 154 ? 28.392 34.563 25.874 0.50 11.71 290 GLU A C 1
ATOM 1391 O O A GLU A 1 154 ? 27.720 34.870 24.859 0.50 11.69 290 GLU A O 1
ATOM 1392 O O B GLU A 1 154 ? 27.951 34.785 24.750 0.50 11.87 290 GLU A O 1
ATOM 1403 N N . ASN A 1 155 ? 28.109 33.449 26.544 1.00 10.87 291 ASN A N 1
ATOM 1404 C CA . ASN A 1 155 ? 27.255 32.403 25.962 1.00 10.81 291 ASN A CA 1
ATOM 1405 C C . ASN A 1 155 ? 26.136 31.937 26.872 1.00 10.22 291 ASN A C 1
ATOM 1406 O O . ASN A 1 155 ? 25.494 30.936 26.592 1.00 10.28 291 ASN A O 1
ATOM 1411 N N . GLY A 1 156 ? 25.901 32.711 27.913 1.00 10.03 292 GLY A N 1
ATOM 1412 C CA . GLY A 1 156 ? 24.827 32.451 28.859 1.00 9.57 292 GLY A CA 1
ATOM 1413 C C . GLY A 1 156 ? 25.107 33.276 30.095 1.00 10.04 292 GLY A C 1
ATOM 1414 O O . GLY A 1 156 ? 26.040 34.105 30.093 1.00 10.22 292 GLY A O 1
ATOM 1415 N N A TYR A 1 157 ? 24.337 33.024 31.154 0.50 9.81 293 TYR A N 1
ATOM 1416 N N B TYR A 1 157 ? 24.297 33.115 31.150 0.50 10.20 293 TYR A N 1
ATOM 1417 C CA A TYR A 1 157 ? 24.553 33.695 32.416 0.50 10.46 293 TYR A CA 1
ATOM 1418 C CA B TYR A 1 157 ? 24.506 33.850 32.419 0.50 11.17 293 TYR A CA 1
ATOM 1419 C C A TYR A 1 157 ? 24.661 32.693 33.500 0.50 10.92 293 TYR A C 1
ATOM 1420 C C B TYR A 1 157 ? 24.507 32.881 33.566 0.50 11.38 293 TYR A C 1
ATOM 1421 O O A TYR A 1 157 ? 24.109 31.564 33.420 0.50 10.15 293 TYR A O 1
ATOM 1422 O O B TYR A 1 157 ? 23.690 31.977 33.602 0.50 10.88 293 TYR A O 1
ATOM 1439 N N . LEU A 1 158 ? 25.429 33.089 34.499 1.00 11.97 294 LEU A N 1
ATOM 1440 C CA . LEU A 1 158 ? 25.585 32.283 35.698 1.00 13.50 294 LEU A CA 1
ATOM 1441 C C . LEU A 1 158 ? 24.993 33.032 36.883 1.00 13.72 294 LEU A C 1
ATOM 1442 O O . LEU A 1 158 ? 25.175 34.245 37.048 1.00 16.51 294 LEU A O 1
ATOM 1447 N N . VAL A 1 159 ? 24.286 32.297 37.710 1.00 11.68 295 VAL A N 1
ATOM 1448 C CA . VAL A 1 159 ? 23.750 32.847 38.952 1.00 11.66 295 VAL A CA 1
ATOM 1449 C C . VAL A 1 159 ? 24.121 31.939 40.093 1.00 11.76 295 VAL A C 1
ATOM 1450 O O . VAL A 1 159 ? 24.399 30.772 39.903 1.00 10.97 295 VAL A O 1
ATOM 1454 N N . GLU A 1 160 ? 24.131 32.507 41.292 1.00 11.82 296 GLU A N 1
ATOM 1455 C CA . GLU A 1 160 ? 24.277 31.666 42.469 1.00 13.05 296 GLU A CA 1
ATOM 1456 C C . GLU A 1 160 ? 23.015 30.843 42.679 1.00 12.24 296 GLU A C 1
ATOM 1457 O O . GLU A 1 160 ? 21.918 31.282 42.326 1.00 11.74 296 GLU A O 1
ATOM 1463 N N . PRO A 1 161 ? 23.145 29.632 43.232 1.00 12.88 297 PRO A N 1
ATOM 1464 C CA . PRO A 1 161 ? 21.955 28.889 43.634 1.00 12.82 297 PRO A CA 1
ATOM 1465 C C . PRO A 1 161 ? 21.208 29.617 44.734 1.00 12.92 297 PRO A C 1
ATOM 1466 O O . PRO A 1 161 ? 21.776 30.470 45.453 1.00 13.20 297 PRO A O 1
ATOM 1470 N N . LYS A 1 162 ? 19.925 29.320 44.859 1.00 12.10 298 LYS A N 1
ATOM 1471 C CA . LYS A 1 162 ? 19.069 29.845 45.929 1.00 13.02 298 LYS A CA 1
ATOM 1472 C C . LYS A 1 162 ? 18.935 31.361 45.900 1.00 13.07 298 LYS A C 1
ATOM 1473 O O . LYS A 1 162 ? 18.789 31.995 46.942 1.00 14.66 298 LYS A O 1
ATOM 1479 N N A SER A 1 163 ? 18.994 31.959 44.707 0.50 12.48 299 SER A N 1
ATOM 1480 N N B SER A 1 163 ? 18.968 31.902 44.695 0.50 12.71 299 SER A N 1
ATOM 1481 C CA A SER A 1 163 ? 18.857 33.427 44.553 0.50 12.36 299 SER A CA 1
ATOM 1482 C CA B SER A 1 163 ? 18.945 33.322 44.447 0.50 12.71 299 SER A CA 1
ATOM 1483 C C A SER A 1 163 ? 17.906 33.870 43.454 0.50 11.63 299 SER A C 1
ATOM 1484 C C B SER A 1 163 ? 17.864 33.619 43.424 0.50 12.28 299 SER A C 1
ATOM 1485 O O A SER A 1 163 ? 18.337 34.246 42.340 0.50 10.89 299 SER A O 1
ATOM 1486 O O B SER A 1 163 ? 18.092 33.485 42.236 0.50 12.26 299 SER A O 1
ATOM 1491 N N A SER A 1 164 ? 16.639 33.900 43.813 0.50 11.64 300 SER A N 1
ATOM 1492 N N B SER A 1 164 ? 16.690 33.991 43.895 0.50 12.40 300 SER A N 1
ATOM 1493 C CA A SER A 1 164 ? 15.611 34.301 42.890 0.50 11.44 300 SER A CA 1
ATOM 1494 C CA B SER A 1 164 ? 15.614 34.317 42.981 0.50 12.13 300 SER A CA 1
ATOM 1495 C C A SER A 1 164 ? 15.878 35.669 42.257 0.50 11.64 300 SER A C 1
ATOM 1496 C C B SER A 1 164 ? 15.871 35.657 42.284 0.50 12.03 300 SER A C 1
ATOM 1497 O O A SER A 1 164 ? 15.650 35.850 41.070 0.50 11.20 300 SER A O 1
ATOM 1498 O O B SER A 1 164 ? 15.634 35.803 41.093 0.50 11.54 300 SER A O 1
ATOM 1503 N N . GLN A 1 165 ? 16.317 36.651 43.042 1.00 12.27 301 GLN A N 1
ATOM 1504 C CA . GLN A 1 165 ? 16.543 37.984 42.476 1.00 13.21 301 GLN A CA 1
ATOM 1505 C C . GLN A 1 165 ? 17.652 37.979 41.424 1.00 12.61 301 GLN A C 1
ATOM 1506 O O . GLN A 1 165 ? 17.569 38.729 40.465 1.00 13.18 301 GLN A O 1
ATOM 1512 N N . GLN A 1 166 ? 18.692 37.155 41.598 1.00 12.10 302 GLN A N 1
ATOM 1513 C CA . GLN A 1 166 ? 19.737 37.098 40.581 1.00 11.78 302 GLN A CA 1
ATOM 1514 C C . GLN A 1 166 ? 19.157 36.559 39.258 1.00 10.79 302 GLN A C 1
ATOM 1515 O O . GLN A 1 166 ? 19.488 37.051 38.187 1.00 11.18 302 GLN A O 1
ATOM 1521 N N . ILE A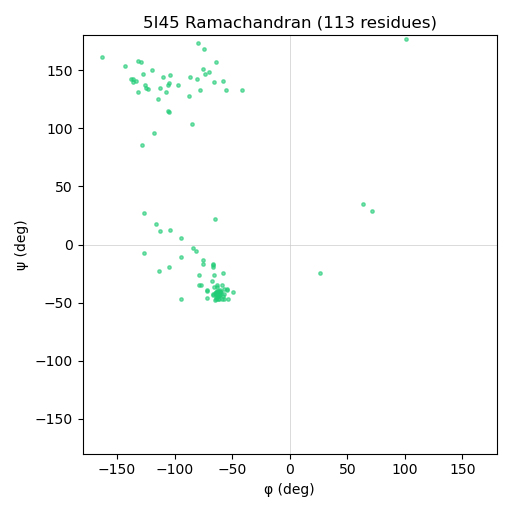 1 167 ? 18.295 35.551 39.334 1.00 9.83 303 ILE A N 1
ATOM 1522 C CA . ILE A 1 167 ? 17.630 35.047 38.123 1.00 9.56 303 ILE A CA 1
ATOM 1523 C C . ILE A 1 167 ? 16.770 36.164 37.501 1.00 9.46 303 ILE A C 1
ATOM 1524 O O . ILE A 1 167 ? 16.835 36.401 36.297 1.00 9.28 303 ILE A O 1
ATOM 1529 N N . ALA A 1 168 ? 15.980 36.848 38.321 1.00 9.71 304 ALA A N 1
ATOM 1530 C CA . ALA A 1 168 ? 15.156 37.929 37.799 1.00 10.04 304 ALA A CA 1
ATOM 1531 C C . ALA A 1 168 ? 15.958 38.997 37.104 1.00 10.19 304 ALA A C 1
ATOM 1532 O O . ALA A 1 168 ? 15.539 39.513 36.064 1.00 10.22 304 ALA A O 1
ATOM 1534 N N . ASP A 1 169 ? 17.094 39.379 37.690 1.00 10.61 305 ASP A N 1
ATOM 1535 C CA . ASP A 1 169 ? 17.934 40.412 37.068 1.00 11.23 305 ASP A CA 1
ATOM 1536 C C . ASP A 1 169 ? 18.396 39.974 35.684 1.00 10.93 305 ASP A C 1
ATOM 1537 O O . ASP A 1 169 ? 18.432 40.767 34.762 1.00 10.80 305 ASP A O 1
ATOM 1542 N N . LYS A 1 170 ? 18.739 38.695 35.536 1.00 12.07 306 LYS A N 1
ATOM 1543 C CA . LYS A 1 170 ? 19.167 38.211 34.221 1.00 11.84 306 LYS A CA 1
ATOM 1544 C C . LYS A 1 170 ? 18.012 38.123 33.233 1.00 10.79 306 LYS A C 1
ATOM 1545 O O . LYS A 1 170 ? 18.173 38.442 32.053 1.00 10.46 306 LYS A O 1
ATOM 1551 N N . LEU A 1 171 ? 16.851 37.696 33.709 1.00 10.54 307 LEU A N 1
ATOM 1552 C CA . LEU A 1 171 ? 15.682 37.674 32.838 1.00 10.17 307 LEU A CA 1
ATOM 1553 C C . LEU A 1 171 ? 15.374 39.085 32.347 1.00 10.82 307 LEU A C 1
ATOM 1554 O O . LEU A 1 171 ? 15.113 39.311 31.154 1.00 10.78 307 LEU A O 1
ATOM 1559 N N A ASP A 1 172 ? 15.305 40.025 33.292 0.60 11.73 308 ASP A N 1
ATOM 1560 N N B ASP A 1 172 ? 15.484 40.050 33.248 0.40 11.25 308 ASP A N 1
ATOM 1561 C CA A ASP A 1 172 ? 15.017 41.458 33.002 0.60 12.43 308 ASP A CA 1
ATOM 1562 C CA B ASP A 1 172 ? 15.213 41.432 32.875 0.40 11.47 308 ASP A CA 1
ATOM 1563 C C A ASP A 1 172 ? 15.894 41.927 31.844 0.60 12.40 308 ASP A C 1
ATOM 1564 C C B ASP A 1 172 ? 16.239 41.975 31.884 0.40 11.53 308 ASP A C 1
ATOM 1565 O O A ASP A 1 172 ? 15.413 42.425 30.822 0.60 12.52 308 ASP A O 1
ATOM 1566 O O B ASP A 1 172 ? 15.901 42.752 30.997 0.40 11.15 308 ASP A O 1
ATOM 1591 N N . LEU A 1 174 ? 17.818 40.186 29.634 1.00 11.68 310 LEU A N 1
ATOM 1592 C CA . LEU A 1 174 ? 17.629 39.472 28.369 1.00 11.75 310 LEU A CA 1
ATOM 1593 C C . LEU A 1 174 ? 16.340 39.854 27.669 1.00 11.58 310 LEU A C 1
ATOM 1594 O O . LEU A 1 174 ? 16.292 39.868 26.457 1.00 11.25 310 LEU A O 1
ATOM 1599 N N . ILE A 1 175 ? 15.292 40.137 28.424 1.00 11.03 311 ILE A N 1
ATOM 1600 C CA . ILE A 1 175 ? 14.031 40.541 27.824 1.00 11.72 311 ILE A CA 1
ATOM 1601 C C . ILE A 1 175 ? 14.132 41.977 27.339 1.00 12.63 311 ILE A C 1
ATOM 1602 O O . ILE A 1 175 ? 13.605 42.303 26.272 1.00 13.93 311 ILE A O 1
ATOM 1607 N N A SER A 1 176 ? 14.810 42.830 28.085 0.50 12.44 312 SER A N 1
ATOM 1608 N N B SER A 1 176 ? 14.770 42.836 28.123 0.50 13.21 312 SER A N 1
ATOM 1609 C CA A SER A 1 176 ? 14.881 44.232 27.704 0.50 13.07 312 SER A CA 1
ATOM 1610 C CA B SER A 1 176 ? 14.900 44.240 27.756 0.50 14.38 312 SER A CA 1
ATOM 1611 C C A SER A 1 176 ? 15.854 44.584 26.611 0.50 13.57 312 SER A C 1
ATOM 1612 C C B SER A 1 176 ? 15.710 44.403 26.465 0.50 14.23 312 SER A C 1
ATOM 1613 O O A SER A 1 176 ? 15.748 45.682 26.033 0.50 14.30 312 SER A O 1
ATOM 1614 O O B SER A 1 176 ? 15.300 45.105 25.542 0.50 15.40 312 SER A O 1
ATOM 1619 N N . ASP A 1 177 ? 16.845 43.719 26.394 1.00 12.82 313 ASP A N 1
ATOM 1620 C CA . ASP A 1 177 ? 17.823 43.900 25.305 1.00 13.00 313 ASP A CA 1
ATOM 1621 C C . ASP A 1 177 ? 17.840 42.688 24.406 1.00 12.98 313 ASP A C 1
ATOM 1622 O O . ASP A 1 177 ? 18.592 41.773 24.601 1.00 12.20 313 ASP A O 1
ATOM 1627 N N . SER A 1 178 ? 16.933 42.677 23.447 1.00 13.53 314 SER A N 1
ATOM 1628 C CA . SER A 1 178 ? 16.784 41.537 22.558 1.00 14.16 314 SER A CA 1
ATOM 1629 C C . SER A 1 178 ? 18.019 41.298 21.710 1.00 14.03 314 SER A C 1
ATOM 1630 O O . SER A 1 178 ? 18.340 40.155 21.420 1.00 13.51 314 SER A O 1
ATOM 1633 N N . LYS A 1 179 ? 18.716 42.362 21.298 1.00 15.10 315 LYS A N 1
ATOM 1634 C CA . LYS A 1 179 ? 19.917 42.151 20.503 1.00 16.21 315 LYS A CA 1
ATOM 1635 C C . LYS A 1 179 ? 20.963 41.394 21.320 1.00 14.71 315 LYS A C 1
ATOM 1636 O O . LYS A 1 179 ? 21.617 40.513 20.823 1.00 14.45 315 LYS A O 1
ATOM 1642 N N . LEU A 1 180 ? 21.083 41.732 22.585 1.00 13.55 316 LEU A N 1
ATOM 1643 C CA . LEU A 1 180 ? 22.023 41.0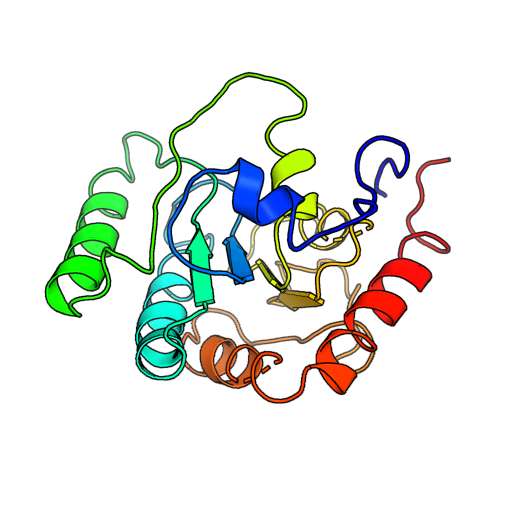24 23.448 1.00 13.14 316 LEU A CA 1
ATOM 1644 C C . LEU A 1 180 ? 21.568 39.581 23.638 1.00 11.72 316 LEU A C 1
ATOM 1645 O O . LEU A 1 180 ? 22.354 38.656 23.567 1.00 11.57 316 LEU A O 1
ATOM 1650 N N . ARG A 1 181 ? 20.268 39.386 23.861 1.00 10.90 317 ARG A N 1
ATOM 1651 C CA . ARG A 1 181 ? 19.738 38.039 24.053 1.00 10.42 317 ARG A CA 1
ATOM 1652 C C . ARG A 1 181 ? 20.058 37.152 22.863 1.00 10.60 317 ARG A C 1
ATOM 1653 O O . ARG A 1 181 ? 20.501 36.019 23.021 1.00 10.37 317 ARG A O 1
ATOM 1661 N N . TYR A 1 182 ? 19.813 37.666 21.673 1.00 11.37 318 TYR A N 1
ATOM 1662 C CA . TYR A 1 182 ? 20.066 36.861 20.472 1.00 12.29 318 TYR A CA 1
ATOM 1663 C C . TYR A 1 182 ? 21.549 36.546 20.276 1.00 11.78 318 TYR A C 1
ATOM 1664 O O . TYR A 1 182 ? 21.881 35.443 19.831 1.00 11.83 318 TYR A O 1
ATOM 1673 N N A LYS A 1 183 ? 22.424 37.478 20.633 0.50 11.95 319 LYS A N 1
ATOM 1674 N N B LYS A 1 183 ? 22.433 37.482 20.620 0.50 11.88 319 LYS A N 1
ATOM 1675 C CA A LYS A 1 183 ? 23.849 37.233 20.539 0.50 12.36 319 LYS A CA 1
ATOM 1676 C CA B LYS A 1 183 ? 23.868 37.228 20.550 0.50 12.20 319 LYS A CA 1
ATOM 1677 C C A LYS A 1 183 ? 24.335 36.185 21.545 0.50 11.57 319 LYS A C 1
ATOM 1678 C C B LYS A 1 183 ? 24.298 36.146 21.536 0.50 11.44 319 LYS A C 1
ATOM 1679 O O A LYS A 1 183 ? 25.105 35.302 21.190 0.50 11.55 319 LYS A O 1
ATOM 1680 O O B LYS A 1 183 ? 24.994 35.205 21.167 0.50 11.31 319 LYS A O 1
ATOM 1691 N N . ILE A 1 184 ? 23.861 36.290 22.787 1.00 10.74 320 ILE A N 1
ATOM 1692 C CA . ILE A 1 184 ? 24.177 35.308 23.821 1.00 10.68 320 ILE A CA 1
ATOM 1693 C C . ILE A 1 184 ? 23.726 33.917 23.378 1.00 10.06 320 ILE A C 1
ATOM 1694 O O . ILE A 1 184 ? 24.483 32.971 23.445 1.00 10.20 320 ILE A O 1
ATOM 1699 N N . ALA A 1 185 ? 22.494 33.854 22.872 1.00 9.39 321 ALA A N 1
ATOM 1700 C CA . ALA A 1 185 ? 21.920 32.573 22.431 1.00 9.24 321 ALA A CA 1
ATOM 1701 C C . ALA A 1 185 ? 22.706 31.950 21.267 1.00 9.49 321 ALA A C 1
ATOM 1702 O O . ALA A 1 185 ? 22.985 30.764 21.272 1.00 9.68 321 ALA A O 1
ATOM 1704 N N . GLN A 1 186 ? 23.036 32.774 20.281 1.00 9.71 322 GLN A N 1
ATOM 1705 C CA . GLN A 1 186 ? 23.844 32.331 19.161 1.00 10.43 322 GLN A CA 1
ATOM 1706 C C . GLN A 1 186 ? 25.216 31.860 19.629 1.00 10.29 322 GLN A C 1
ATOM 1707 O O . GLN A 1 186 ? 25.715 30.833 19.153 1.00 10.37 322 GLN A O 1
ATOM 1713 N N . ASN A 1 187 ? 25.850 32.594 20.537 1.00 10.30 323 ASN A N 1
ATOM 1714 C CA . ASN A 1 187 ? 27.145 32.179 21.025 1.00 10.85 323 ASN A CA 1
ATOM 1715 C C . ASN A 1 187 ? 27.058 30.816 21.731 1.00 10.36 323 ASN A C 1
ATOM 1716 O O . ASN A 1 187 ? 27.935 29.983 21.572 1.00 11.00 323 ASN A O 1
ATOM 1721 N N . GLY A 1 188 ? 26.004 30.606 22.525 1.00 9.55 324 GLY A N 1
ATOM 1722 C CA . GLY A 1 188 ? 25.806 29.305 23.187 1.00 9.45 324 GLY A CA 1
ATOM 1723 C C . GLY A 1 188 ? 25.628 28.173 22.173 1.00 9.44 324 GLY A C 1
ATOM 1724 O O . GLY A 1 188 ? 26.198 27.101 22.307 1.00 9.93 324 GLY A O 1
ATOM 1725 N N . TYR A 1 189 ? 24.822 28.463 21.153 1.00 9.32 325 TYR A N 1
ATOM 1726 C CA . TYR A 1 189 ? 24.622 27.511 20.055 1.00 9.32 325 TYR A CA 1
ATOM 1727 C C . TYR A 1 189 ? 25.960 27.162 19.362 1.00 10.21 325 TYR A C 1
ATOM 1728 O O . TYR A 1 189 ? 26.248 25.982 19.145 1.00 10.36 325 TYR A O 1
ATOM 1737 N N . ASP A 1 190 ? 26.746 28.191 19.055 1.00 10.73 326 ASP A N 1
ATOM 1738 C CA . ASP A 1 190 ? 28.025 27.978 18.376 1.00 12.16 326 ASP A CA 1
ATOM 1739 C C . ASP A 1 190 ? 28.948 27.102 19.218 1.00 12.55 326 ASP A C 1
ATOM 1740 O O . ASP A 1 190 ? 29.646 26.255 18.693 1.00 13.22 326 ASP A O 1
ATOM 1745 N N . LEU A 1 191 ? 28.963 27.343 20.520 1.00 12.47 327 LEU A N 1
ATOM 1746 C CA . LEU A 1 191 ? 29.786 26.566 21.404 1.00 13.52 327 LEU A CA 1
ATOM 1747 C C . LEU A 1 191 ? 29.357 25.112 21.446 1.00 13.48 327 LEU A C 1
ATOM 1748 O O . LEU A 1 191 ? 30.171 24.219 21.276 1.00 14.11 327 LEU A O 1
ATOM 1753 N N A VAL A 1 192 ? 28.067 24.858 21.660 0.50 13.30 328 VAL A N 1
ATOM 1754 N N B VAL A 1 192 ? 28.065 24.881 21.656 0.50 13.35 328 VAL A N 1
ATOM 1755 C CA A VAL A 1 192 ? 27.651 23.468 21.841 0.50 13.95 328 VAL A CA 1
ATOM 1756 C CA B VAL A 1 192 ? 27.578 23.521 21.834 0.50 14.02 328 VAL A CA 1
ATOM 1757 C C A VAL A 1 192 ? 27.698 22.662 20.550 0.50 14.42 328 VAL A C 1
ATOM 1758 C C B VAL A 1 192 ? 27.668 22.682 20.567 0.50 14.47 328 VAL A C 1
ATOM 1759 O O A VAL A 1 192 ? 28.078 21.490 20.570 0.50 15.01 328 VAL A O 1
ATOM 1760 O O B VAL A 1 192 ? 28.043 21.512 20.626 0.50 15.11 328 VAL A O 1
ATOM 1767 N N . THR A 1 193 ? 27.401 23.283 19.408 1.00 14.32 329 THR A N 1
ATOM 1768 C CA . THR A 1 193 ? 27.453 22.541 18.143 1.00 15.44 329 THR A CA 1
ATOM 1769 C C . THR A 1 193 ? 28.897 22.244 17.719 1.00 16.50 329 THR A C 1
ATOM 1770 O O . THR A 1 193 ? 29.140 21.346 16.904 1.00 17.49 329 THR A O 1
ATOM 1774 N N . THR A 1 194 ? 29.858 22.964 18.306 1.00 16.76 330 THR A N 1
ATOM 1775 C CA . THR A 1 194 ? 31.271 22.749 18.020 1.00 18.59 330 THR A CA 1
ATOM 1776 C C . THR A 1 194 ? 31.904 21.805 19.013 1.00 19.80 330 THR A C 1
ATOM 1777 O O . THR A 1 194 ? 32.642 20.898 18.608 1.00 22.33 330 THR A O 1
ATOM 1781 N N . LYS A 1 195 ? 31.654 22.025 20.307 1.00 19.77 331 LYS A N 1
ATOM 1782 C CA . LYS A 1 195 ? 32.369 21.299 21.359 1.00 22.05 331 LYS A CA 1
ATOM 1783 C C . LYS A 1 195 ? 31.600 20.189 22.086 1.00 22.37 331 LYS A C 1
ATOM 1784 O O . LYS A 1 195 ? 32.221 19.313 22.682 1.00 23.75 331 LYS A O 1
ATOM 1790 N N . TYR A 1 196 ? 30.272 20.200 22.023 1.00 21.04 332 TYR A N 1
ATOM 1791 C CA . TYR A 1 196 ? 29.469 19.242 22.760 1.00 21.94 332 TYR A CA 1
ATOM 1792 C C . TYR A 1 196 ? 28.470 18.499 21.848 1.00 21.62 332 TYR A C 1
ATOM 1793 O O . TYR A 1 196 ? 27.418 18.066 22.303 1.00 24.49 332 TYR A O 1
ATOM 1802 N N . LYS A 1 197 ? 28.796 18.371 20.567 1.00 21.63 333 LYS A N 1
ATOM 1803 C CA . LYS A 1 197 ? 27.943 17.674 19.608 1.00 21.61 333 LYS A CA 1
ATOM 1804 C C . LYS A 1 197 ? 28.310 16.195 19.656 1.00 23.10 333 LYS A C 1
ATOM 1805 O O . LYS A 1 197 ? 29.493 15.860 19.549 1.00 23.79 333 LYS A O 1
ATOM 1811 N N . ILE A 1 198 ? 27.321 15.313 19.832 1.00 24.24 334 ILE A N 1
ATOM 1812 C CA . ILE A 1 198 ? 27.580 13.850 19.900 1.00 26.24 334 ILE A CA 1
ATOM 1813 C C . ILE A 1 198 ? 28.151 13.304 18.585 1.00 27.16 334 ILE A C 1
ATOM 1814 O O . ILE A 1 198 ? 29.035 12.447 18.598 1.00 29.15 334 ILE A O 1
ATOM 1819 N N . GLN A 1 199 ? 27.680 13.839 17.458 1.00 26.83 335 GLN A N 1
ATOM 1820 C CA . GLN A 1 199 ? 28.131 13.374 16.135 1.00 27.23 335 GLN A CA 1
ATOM 1821 C C . GLN A 1 199 ? 29.125 14.308 15.440 1.00 25.85 335 GLN A C 1
ATOM 1822 O O . GLN A 1 199 ? 29.531 14.052 14.282 1.00 23.52 335 GLN A O 1
#

Foldseek 3Di:
DDALVQQAADPDQQVLQVVVVAAARAEEEEEEEDDVQQCVLLQLLLCLVQCVPPVRYAYEYHYYYDVVCPVVVVVSCVVCVVSVNPRRYYYDDDDPDPNPVSSVLNNHQEYERQHQADAQQPVVLSVNHLHAYEYECRNRPPPLDDDLQQHHYDHHPHSVRVNVRVNVVVDVVSSNRNSVRVNVSCVPPVHPD

Organism: Francisella tularensis subsp. tularensis (strain SCHU S4 / Schu 4) (NCBI:txid177416)

Secondary structure (DSSP, 8-state):
-B-TTTS---S-HHHHHHHT--SSSEEEEEES---GGGTHHHHHHHHHHHHHH-TTEEEEEES---GGGHHHHHHHHHHHHHTT-TTTEEEEPP---TTHHHHHHHH-SEEEE--SS---SHHHHH-----EEEE-TGGGTTT---BTTTBEE--TT-HHHHHHHH---S-HHHHHHHHHHHHHHHHHHSB--

Solvent-accessible surface area: 9687 Å² total

CATH classification: 3.40.50.2000

Nearest PDB structures (foldseek):
  5i45-assembly1_A  TM=1.005E+00  e=2.749E-36  Francisella tularensis subsp. tularensis SCHU S4
  6kih-assembly4_D  TM=8.325E-01  e=1.212E-11  Thermosynechococcus vestitus
  7mi0-assembly1_A  TM=8.284E-01  e=9.622E-12  Rickettsia africae ESF-5
  6tvp-assembly1_B  TM=8.213E-01  e=1.930E-10  Mycolicibacterium smegmatis MC2 155
  4nc9-assembly5_B  TM=8.295E-01  e=6.142E-09  Mycolicibacterium smegmatis MC2 155

Sequence (193 aa):
GVDTQQVFYPAEENRRRQQQQWQDKKIIPGKYGIGIFGRRIRKKTKKGTQQEEFIEAAIVTLKKYPDWTAVVIIGEEATPRDLDDFKKELEQKVKQAGLDDKQIIIFIGFIADSNEEIIPSWYRALDIVVCASHKEEGFGLLPPALEAASKCAVIATKAGGAAWPEEIIVDDEENGYYLVEPKSSSSQQIADKLDDLISSDSKLRYKKIAQNGYDLVVTTKYKIQ